Protein AF-A0A2N0SCJ0-F1 (afdb_monomer)

InterPro domains:
  IPR003131 Potassium channel tetramerisation-type BTB domain [PF02214] (17-70)
  IPR011333 SKP1/BTB/POZ domain superfamily [G3DSA:3.30.710.10] (1-92)
  IPR011333 SKP1/BTB/POZ domain superfamily [SSF54695] (3-78)

Structure (mmCIF, N/CA/C/O backbone):
data_AF-A0A2N0SCJ0-F1
#
_entry.id   AF-A0A2N0SCJ0-F1
#
loop_
_atom_site.group_PDB
_atom_site.id
_atom_site.type_symbol
_atom_site.label_atom_id
_atom_site.label_alt_id
_atom_site.label_comp_id
_atom_site.label_asym_id
_atom_site.label_entity_id
_atom_site.label_seq_id
_atom_site.pdbx_PDB_ins_code
_atom_site.Cartn_x
_atom_site.Cartn_y
_atom_site.Cartn_z
_atom_site.occupancy
_atom_site.B_iso_or_equiv
_atom_site.auth_seq_id
_atom_site.auth_comp_id
_atom_site.auth_asym_id
_atom_site.auth_atom_id
_atom_site.pdbx_PDB_model_num
ATOM 1 N N . MET A 1 1 ? 14.084 -22.090 -32.785 1.00 79.25 1 MET A N 1
ATOM 2 C CA . MET A 1 1 ? 13.129 -22.772 -33.683 1.00 79.25 1 MET A CA 1
ATOM 3 C C . MET A 1 1 ? 12.982 -22.070 -35.029 1.00 79.25 1 MET A C 1
ATOM 5 O O . MET A 1 1 ? 13.139 -22.748 -36.031 1.00 79.25 1 MET A O 1
ATOM 9 N N . LEU A 1 2 ? 12.732 -20.749 -35.093 1.00 83.56 2 LEU A N 1
ATOM 10 C CA . LEU A 1 2 ? 12.530 -20.057 -36.382 1.00 83.56 2 LEU A CA 1
ATOM 11 C C . LEU A 1 2 ? 13.726 -20.220 -37.335 1.00 83.56 2 LEU A C 1
ATOM 13 O O . LEU A 1 2 ? 13.542 -20.591 -38.484 1.00 83.56 2 LEU A O 1
ATOM 17 N N . GLY A 1 3 ? 14.956 -20.046 -36.838 1.00 81.19 3 GLY A N 1
ATOM 18 C CA . GLY A 1 3 ? 16.164 -20.317 -37.631 1.00 81.19 3 GLY A CA 1
ATOM 19 C C . GLY A 1 3 ? 16.207 -21.747 -38.181 1.00 81.19 3 GLY A C 1
ATOM 20 O O . GLY A 1 3 ? 16.493 -21.941 -39.353 1.00 81.19 3 GLY A O 1
ATOM 21 N N . THR A 1 4 ? 15.812 -22.732 -37.370 1.00 83.38 4 THR A N 1
ATOM 22 C CA . THR A 1 4 ? 15.739 -24.146 -37.763 1.00 83.38 4 THR A CA 1
ATOM 23 C C . THR A 1 4 ? 14.686 -24.403 -38.838 1.00 83.38 4 THR A C 1
ATOM 25 O O . THR A 1 4 ? 14.930 -25.213 -39.724 1.00 83.38 4 THR A O 1
ATOM 28 N N . MET A 1 5 ? 13.544 -23.706 -38.820 1.00 84.62 5 MET A N 1
ATOM 2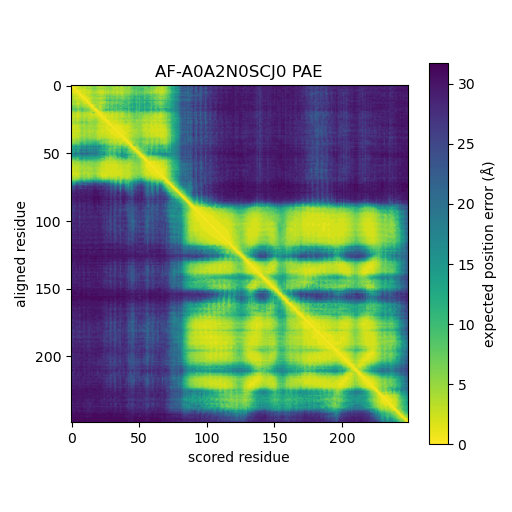9 C CA . MET A 1 5 ? 12.523 -23.824 -39.875 1.00 84.62 5 MET A CA 1
ATOM 30 C C . MET A 1 5 ? 13.076 -23.444 -41.257 1.00 84.62 5 MET A C 1
ATOM 32 O O . MET A 1 5 ? 12.690 -24.049 -42.249 1.00 84.62 5 MET A O 1
ATOM 36 N N . PHE A 1 6 ? 14.017 -22.497 -41.310 1.00 86.56 6 PHE A N 1
ATOM 37 C CA . PHE A 1 6 ? 14.652 -22.022 -42.544 1.00 86.56 6 PHE A CA 1
ATOM 38 C C . PHE A 1 6 ? 16.049 -22.621 -42.801 1.00 86.56 6 PHE A C 1
ATOM 40 O O . PHE A 1 6 ? 16.755 -22.175 -43.705 1.00 86.56 6 PHE A O 1
ATOM 47 N N . GLU A 1 7 ? 16.471 -23.634 -42.037 1.00 84.81 7 GLU A N 1
ATOM 48 C CA . GLU A 1 7 ? 17.724 -24.353 -42.300 1.00 84.81 7 GLU A CA 1
ATOM 49 C C . GLU A 1 7 ? 17.628 -25.204 -43.573 1.00 84.81 7 GLU A C 1
ATOM 51 O O . GLU A 1 7 ? 16.572 -25.736 -43.915 1.00 84.81 7 GLU A O 1
ATOM 56 N N . GLU A 1 8 ? 18.761 -25.410 -44.253 1.00 83.19 8 GLU A N 1
ATOM 57 C CA . GLU A 1 8 ? 18.793 -26.099 -45.551 1.00 83.19 8 GLU A CA 1
ATOM 58 C C . GLU A 1 8 ? 18.190 -27.504 -45.526 1.00 83.19 8 GLU A C 1
ATOM 60 O O . GLU A 1 8 ? 17.495 -27.894 -46.462 1.00 83.19 8 GLU A O 1
ATOM 65 N N . ARG A 1 9 ? 18.390 -28.231 -44.424 1.00 85.56 9 ARG A N 1
ATOM 66 C CA . ARG A 1 9 ? 17.830 -29.572 -44.210 1.00 85.56 9 ARG A CA 1
ATOM 67 C C . ARG A 1 9 ? 16.299 -29.612 -44.172 1.00 85.56 9 ARG A C 1
ATOM 69 O O . ARG A 1 9 ? 15.728 -30.664 -44.425 1.00 85.56 9 ARG A O 1
ATOM 76 N N . ASN A 1 10 ? 15.650 -28.485 -43.877 1.00 84.62 10 ASN A N 1
ATOM 77 C CA . ASN A 1 10 ? 14.197 -28.374 -43.750 1.00 84.62 10 ASN A CA 1
ATOM 78 C C . ASN A 1 10 ? 13.548 -27.682 -44.959 1.00 84.62 10 ASN A C 1
ATOM 80 O O . ASN A 1 10 ? 12.333 -27.498 -44.969 1.00 84.62 10 ASN A O 1
ATOM 84 N N . LYS A 1 11 ? 14.320 -27.346 -46.007 1.00 80.25 11 LYS A N 1
ATOM 85 C CA . LYS A 1 11 ? 13.810 -26.691 -47.227 1.00 80.25 11 LYS A CA 1
ATOM 86 C C . LYS A 1 11 ? 12.663 -27.457 -47.894 1.00 80.25 11 LYS A C 1
ATOM 88 O O . LYS A 1 11 ? 11.777 -26.829 -48.454 1.00 80.25 11 LYS A O 1
ATOM 93 N N . SER A 1 12 ? 12.654 -28.787 -47.814 1.00 80.69 12 SER A N 1
ATOM 94 C CA . SER A 1 12 ? 11.587 -29.632 -48.372 1.00 80.69 12 SER A CA 1
ATOM 95 C C . SER A 1 12 ? 10.237 -29.487 -47.659 1.00 80.69 12 SER A C 1
ATOM 97 O O . SER A 1 12 ? 9.213 -29.829 -48.241 1.00 80.69 12 SER A O 1
ATOM 99 N N . LEU A 1 13 ? 10.233 -28.988 -46.419 1.00 80.12 13 LEU A N 1
ATOM 100 C CA . LEU A 1 13 ? 9.033 -28.740 -45.614 1.00 80.12 13 LEU A CA 1
ATOM 101 C C . LEU A 1 13 ? 8.512 -27.305 -45.774 1.00 80.12 13 LEU A C 1
ATOM 103 O O . LEU A 1 13 ? 7.439 -26.972 -45.273 1.00 80.12 13 LEU A O 1
ATOM 107 N N . LEU A 1 14 ? 9.275 -26.440 -46.448 1.00 80.44 14 LEU A N 1
ATOM 108 C CA . LEU A 1 14 ? 8.851 -25.087 -46.766 1.00 80.44 14 LEU A CA 1
ATOM 109 C C . LEU A 1 14 ? 8.008 -25.122 -48.042 1.00 80.44 14 LEU A C 1
ATOM 111 O O . LEU A 1 14 ? 8.480 -25.519 -49.105 1.00 80.44 14 LEU A O 1
ATOM 115 N N . HIS A 1 15 ? 6.766 -24.661 -47.939 1.00 81.56 15 HIS A N 1
ATOM 116 C CA . HIS A 1 15 ? 5.854 -24.530 -49.073 1.00 81.56 15 HIS A CA 1
ATOM 117 C C . HIS A 1 15 ? 5.650 -23.046 -49.397 1.00 81.56 15 HIS A C 1
ATOM 119 O O . HIS A 1 15 ? 4.709 -22.436 -48.885 1.00 81.56 15 HIS A O 1
ATOM 125 N N . PRO A 1 16 ? 6.551 -22.426 -50.184 1.00 84.25 16 PRO A N 1
ATOM 126 C CA . PRO A 1 16 ? 6.415 -21.023 -50.534 1.00 84.25 16 PRO A CA 1
ATOM 127 C C . PRO A 1 16 ? 5.248 -20.824 -51.506 1.00 84.25 16 PRO A C 1
ATOM 129 O O . PRO A 1 16 ? 5.121 -21.556 -52.486 1.00 84.25 16 PRO A O 1
ATOM 132 N N . ILE A 1 17 ? 4.425 -19.805 -51.264 1.00 79.56 17 ILE A N 1
ATOM 133 C CA . ILE A 1 17 ? 3.242 -19.515 -52.095 1.00 79.56 17 ILE A CA 1
ATOM 134 C C . ILE A 1 17 ? 3.641 -18.751 -53.375 1.00 79.56 17 ILE A C 1
ATOM 136 O O . ILE A 1 17 ? 3.046 -18.975 -54.422 1.00 79.56 17 ILE A O 1
ATOM 140 N N . ASN A 1 18 ? 4.712 -17.941 -53.323 1.00 80.69 18 ASN A N 1
ATOM 141 C CA . ASN A 1 18 ? 5.246 -17.140 -54.443 1.00 80.69 18 ASN A CA 1
ATOM 142 C C . ASN A 1 18 ? 6.790 -17.166 -54.534 1.00 80.69 18 ASN A C 1
ATOM 144 O O . ASN A 1 18 ? 7.442 -16.185 -54.879 1.00 80.69 18 ASN A O 1
ATOM 148 N N . GLY A 1 19 ? 7.417 -18.283 -54.158 1.00 77.75 19 GLY A N 1
ATOM 149 C CA . GLY A 1 19 ? 8.882 -18.444 -54.165 1.00 77.75 19 GLY A CA 1
ATOM 150 C C . GLY A 1 19 ? 9.627 -17.773 -52.999 1.00 77.75 19 GLY A C 1
ATOM 151 O O . GLY A 1 19 ? 10.751 -18.168 -52.697 1.00 77.75 19 GLY A O 1
ATOM 152 N N . ASN A 1 20 ? 9.011 -16.819 -52.295 1.00 81.31 20 ASN A N 1
ATOM 153 C CA . ASN A 1 20 ? 9.589 -16.159 -51.114 1.00 81.31 20 ASN A CA 1
ATOM 154 C C . ASN A 1 20 ? 8.578 -15.838 -49.993 1.00 81.31 20 ASN A C 1
ATOM 156 O O . ASN A 1 20 ? 8.964 -15.278 -48.967 1.00 81.31 20 ASN A O 1
ATOM 160 N N . GLU A 1 21 ? 7.306 -16.190 -50.172 1.00 84.75 21 GLU A N 1
ATOM 161 C CA . GLU A 1 21 ? 6.248 -15.962 -49.188 1.00 84.75 21 GLU A CA 1
ATOM 162 C C . GLU A 1 21 ? 5.976 -17.231 -48.387 1.00 84.75 21 GLU A C 1
ATOM 164 O O . GLU A 1 21 ? 5.640 -18.271 -48.956 1.00 84.75 21 GLU A O 1
ATOM 169 N N . TYR A 1 22 ? 6.105 -17.124 -47.065 1.00 86.25 22 TYR A N 1
ATOM 170 C CA . TYR A 1 22 ? 5.926 -18.225 -46.125 1.00 86.25 22 TYR A CA 1
ATOM 171 C C . TYR A 1 22 ? 4.811 -17.888 -45.144 1.00 86.25 22 TYR A C 1
ATOM 173 O O . TYR A 1 22 ? 4.762 -16.781 -44.604 1.00 86.25 22 TYR A O 1
ATOM 181 N N . TYR A 1 23 ? 3.937 -18.857 -44.892 1.00 84.94 23 TYR A N 1
ATOM 182 C CA . TYR A 1 23 ? 2.857 -18.718 -43.928 1.00 84.94 23 TYR A CA 1
ATOM 183 C C . TYR A 1 23 ? 3.234 -19.373 -42.599 1.00 84.94 23 TYR A C 1
ATOM 185 O O . TYR A 1 23 ? 3.704 -20.509 -42.562 1.00 84.94 23 TYR A O 1
ATOM 193 N N . ILE A 1 24 ? 3.023 -18.643 -41.505 1.00 87.06 24 ILE A N 1
ATOM 194 C CA . ILE A 1 24 ? 3.234 -19.117 -40.140 1.00 87.06 24 ILE A CA 1
ATOM 195 C C . ILE A 1 24 ? 1.945 -18.832 -39.372 1.00 87.06 24 ILE A C 1
ATOM 197 O O . ILE A 1 24 ? 1.590 -17.671 -39.175 1.00 87.06 24 ILE A O 1
ATOM 201 N N . ASP A 1 25 ? 1.264 -19.886 -38.930 1.00 86.50 25 ASP A N 1
ATOM 202 C CA . ASP A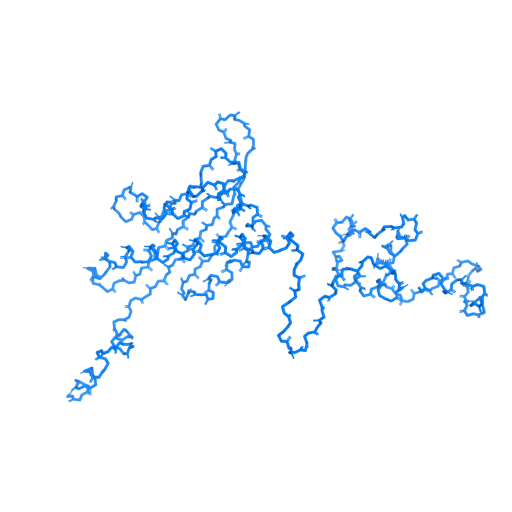 1 25 ? 0.004 -19.797 -38.183 1.00 86.50 25 ASP A CA 1
ATOM 203 C C . ASP A 1 25 ? 0.252 -19.431 -36.711 1.00 86.50 25 ASP A C 1
ATOM 205 O O . ASP A 1 25 ? 0.121 -20.254 -35.807 1.00 86.50 25 ASP A O 1
ATOM 209 N N . ARG A 1 26 ? 0.741 -18.208 -36.475 1.00 87.69 26 ARG A N 1
ATOM 210 C CA . ARG A 1 26 ? 1.036 -17.641 -35.148 1.00 87.69 26 ARG A CA 1
ATOM 211 C C . ARG A 1 26 ? 0.581 -16.189 -35.077 1.00 87.69 26 ARG A C 1
ATOM 213 O O . ARG A 1 26 ? 0.254 -15.562 -36.085 1.00 87.69 26 ARG A O 1
ATOM 220 N N . ASN A 1 27 ? 0.596 -15.615 -33.875 1.00 84.81 27 ASN A N 1
ATOM 221 C CA . ASN A 1 27 ? 0.203 -14.225 -33.681 1.00 84.81 27 ASN A CA 1
ATOM 222 C C . ASN A 1 27 ? 1.197 -13.265 -34.366 1.00 84.81 27 ASN A C 1
ATOM 224 O O . ASN A 1 27 ? 2.278 -12.978 -33.846 1.00 84.81 27 ASN A O 1
ATOM 228 N N . GLY A 1 28 ? 0.805 -12.720 -35.521 1.00 81.88 28 GLY A N 1
ATOM 229 C CA . GLY A 1 28 ? 1.643 -11.824 -36.324 1.00 81.88 28 GLY A CA 1
ATOM 230 C C . GLY A 1 28 ? 2.095 -10.548 -35.601 1.00 81.88 28 GLY A C 1
ATOM 231 O O . GLY A 1 28 ? 3.130 -9.983 -35.950 1.00 81.88 28 GLY A O 1
ATOM 232 N N . ARG A 1 29 ? 1.376 -10.105 -34.558 1.00 81.94 29 ARG A N 1
ATOM 233 C CA . ARG A 1 29 ? 1.771 -8.932 -33.757 1.00 81.94 29 ARG A CA 1
ATOM 234 C C . ARG A 1 29 ? 2.947 -9.252 -32.852 1.00 81.94 29 ARG A C 1
ATOM 236 O O . ARG A 1 29 ? 3.913 -8.503 -32.806 1.00 81.94 29 ARG A O 1
ATOM 243 N N . LEU A 1 30 ? 2.889 -10.391 -32.172 1.00 84.31 30 LEU A N 1
ATOM 244 C CA . LEU A 1 30 ? 3.984 -10.881 -31.336 1.00 84.31 30 LEU A CA 1
ATOM 245 C C . LEU A 1 30 ? 5.187 -11.305 -32.171 1.00 84.31 30 LEU A C 1
ATOM 247 O O . LEU A 1 30 ? 6.332 -11.143 -31.749 1.00 84.31 30 LEU A O 1
ATOM 251 N N . PHE A 1 31 ? 4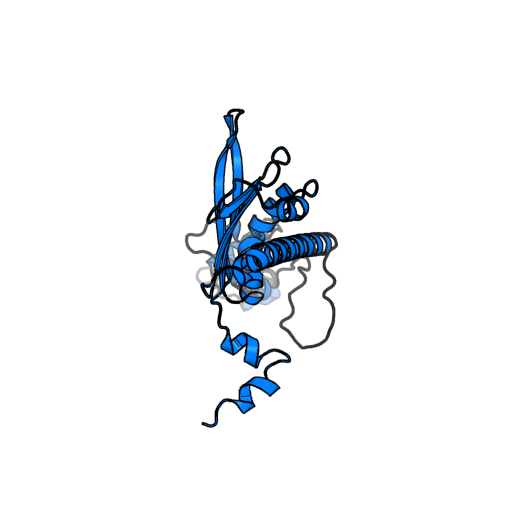.933 -11.761 -33.397 1.00 87.38 31 PHE A N 1
ATOM 252 C CA . PHE A 1 31 ? 5.978 -12.084 -34.354 1.00 87.38 31 PHE A CA 1
ATOM 253 C C . PHE A 1 31 ? 6.880 -10.882 -34.687 1.00 87.38 31 PHE A C 1
ATOM 255 O O . PHE A 1 31 ? 8.062 -11.066 -34.972 1.00 87.38 31 PHE A O 1
ATOM 262 N N . TYR A 1 32 ? 6.393 -9.641 -34.553 1.00 85.12 32 TYR A N 1
ATOM 263 C CA . TYR A 1 32 ? 7.252 -8.454 -34.623 1.00 85.12 32 TYR A CA 1
ATOM 264 C C . TYR A 1 32 ? 8.379 -8.501 -33.577 1.00 85.12 32 TYR A C 1
ATOM 266 O O . TYR A 1 32 ? 9.543 -8.302 -33.922 1.00 85.12 32 TYR A O 1
ATOM 274 N N . CYS A 1 33 ? 8.068 -8.828 -32.319 1.00 82.88 33 CYS A N 1
ATOM 275 C CA . CYS A 1 33 ? 9.061 -8.936 -31.245 1.00 82.88 33 CYS A CA 1
ATOM 276 C C . CYS A 1 33 ? 10.076 -10.055 -31.519 1.00 82.88 33 CYS A C 1
ATOM 278 O O . CYS A 1 33 ? 11.273 -9.878 -31.285 1.00 82.88 33 CYS A O 1
ATOM 280 N N . ILE A 1 34 ? 9.603 -11.174 -32.077 1.00 86.88 34 ILE A N 1
ATOM 281 C CA . ILE A 1 34 ? 10.434 -12.301 -32.524 1.00 86.88 34 ILE A CA 1
ATOM 282 C C . ILE A 1 34 ? 11.431 -11.840 -33.595 1.00 86.88 34 ILE A C 1
ATOM 284 O O . ILE A 1 34 ? 12.633 -12.073 -33.466 1.00 86.88 34 ILE A O 1
ATOM 288 N N . LEU A 1 35 ? 10.969 -11.120 -34.621 1.00 87.06 35 LEU A N 1
ATOM 289 C CA . LEU A 1 35 ? 11.836 -10.591 -35.678 1.00 87.06 35 LEU A CA 1
ATOM 290 C C . LEU A 1 35 ? 12.843 -9.562 -35.151 1.00 87.06 35 LEU A C 1
ATOM 292 O O . LEU A 1 35 ? 14.002 -9.569 -35.570 1.00 87.06 35 LEU A O 1
ATOM 296 N N . GLN A 1 36 ? 12.436 -8.698 -34.218 1.00 83.81 36 GLN A N 1
ATOM 297 C CA . GLN A 1 36 ? 13.341 -7.713 -33.623 1.00 83.81 36 GLN A CA 1
ATOM 298 C C . GLN A 1 36 ? 14.464 -8.369 -32.820 1.00 83.81 36 GLN A C 1
ATOM 300 O O . GLN A 1 36 ? 15.600 -7.892 -32.886 1.00 83.81 36 GLN A O 1
ATOM 305 N N . PHE A 1 37 ? 14.199 -9.497 -32.155 1.00 85.00 37 PHE A N 1
ATOM 306 C CA . PHE A 1 37 ? 15.251 -10.293 -31.528 1.00 85.00 37 PHE A CA 1
ATOM 307 C C . PHE A 1 37 ? 16.263 -10.808 -32.559 1.00 85.00 37 PHE A C 1
ATOM 309 O O . PHE A 1 37 ? 17.462 -10.618 -32.373 1.00 85.00 37 PHE A O 1
ATOM 316 N N . TYR A 1 38 ? 15.809 -11.385 -33.674 1.00 83.62 38 TYR A N 1
ATOM 317 C CA . TYR A 1 38 ? 16.718 -11.878 -34.717 1.00 83.62 38 TYR A CA 1
ATOM 318 C C . TYR A 1 38 ? 17.519 -10.762 -35.410 1.00 83.62 38 TYR A C 1
ATOM 320 O O . TYR A 1 38 ? 18.628 -11.013 -35.873 1.00 83.62 38 TYR A O 1
ATOM 328 N N . ARG A 1 39 ? 16.997 -9.529 -35.458 1.00 82.50 39 ARG A N 1
ATOM 329 C CA . ARG A 1 39 ? 17.698 -8.366 -36.034 1.00 82.50 39 ARG A CA 1
ATOM 330 C C . ARG A 1 39 ? 18.688 -7.701 -35.080 1.00 82.50 39 ARG A C 1
ATOM 332 O O . ARG A 1 39 ? 19.751 -7.273 -35.510 1.00 82.50 39 ARG A O 1
ATOM 339 N N . THR A 1 40 ? 18.317 -7.549 -33.810 1.00 82.00 40 THR A N 1
ATOM 340 C CA . THR A 1 40 ? 19.039 -6.688 -32.848 1.00 82.00 40 THR A CA 1
ATOM 341 C C . THR A 1 40 ? 19.690 -7.460 -31.701 1.00 82.00 40 THR A C 1
ATOM 343 O O . THR A 1 40 ? 20.439 -6.884 -30.914 1.00 82.00 40 THR A O 1
ATOM 346 N N . GLY A 1 41 ? 19.382 -8.751 -31.561 1.00 77.12 41 GLY A N 1
ATOM 347 C CA . GLY A 1 41 ? 19.794 -9.586 -30.433 1.00 77.12 41 GLY A CA 1
ATOM 348 C C . GLY A 1 41 ? 19.098 -9.243 -29.110 1.00 77.12 41 GLY A C 1
ATOM 349 O O . GLY A 1 41 ? 19.480 -9.777 -28.069 1.00 77.12 41 GLY A O 1
ATOM 350 N N . ARG A 1 42 ? 18.101 -8.343 -29.108 1.00 76.81 42 ARG A N 1
ATOM 351 C CA . ARG A 1 42 ? 17.382 -7.896 -27.904 1.00 76.81 42 ARG A CA 1
ATOM 352 C C . ARG A 1 42 ? 15.876 -8.067 -28.073 1.00 76.81 42 ARG A C 1
ATOM 354 O O . ARG A 1 42 ? 15.334 -7.817 -29.144 1.00 76.81 42 ARG A O 1
ATOM 361 N N . ILE A 1 43 ? 15.204 -8.475 -26.998 1.00 75.94 43 ILE A N 1
ATOM 362 C CA . ILE A 1 43 ? 13.740 -8.558 -26.948 1.00 75.94 43 ILE A CA 1
ATOM 363 C C . ILE A 1 43 ? 13.221 -7.190 -26.479 1.00 75.94 43 ILE A C 1
ATOM 365 O O . ILE A 1 43 ? 13.585 -6.778 -25.373 1.00 75.94 43 ILE A O 1
ATOM 369 N N . PRO A 1 44 ? 12.423 -6.466 -27.283 1.00 68.81 44 PRO A N 1
ATOM 370 C CA . PRO A 1 44 ? 11.792 -5.230 -26.832 1.00 68.81 44 PRO A CA 1
ATOM 371 C C . PRO A 1 44 ? 10.811 -5.530 -25.692 1.00 68.81 44 PRO A C 1
ATOM 373 O O . PRO A 1 44 ? 10.071 -6.513 -25.749 1.00 68.81 44 PRO A O 1
ATOM 376 N N . SER A 1 45 ? 10.812 -4.703 -24.645 1.00 62.84 45 SER A N 1
ATOM 377 C CA . SER A 1 45 ? 9.828 -4.826 -23.560 1.00 62.84 45 SER A CA 1
ATOM 378 C C . SER A 1 45 ? 8.419 -4.569 -24.098 1.00 62.84 45 SER A C 1
ATOM 380 O O . SER A 1 45 ? 8.259 -3.707 -24.963 1.00 62.84 45 SER A O 1
ATOM 382 N N . ALA A 1 46 ? 7.405 -5.262 -23.565 1.00 60.72 46 ALA A N 1
ATOM 383 C CA . ALA A 1 46 ? 6.002 -5.067 -23.951 1.00 60.72 46 ALA A CA 1
ATOM 384 C C . ALA A 1 46 ? 5.585 -3.581 -23.893 1.00 60.72 46 ALA A C 1
ATOM 386 O O . ALA A 1 46 ? 4.946 -3.086 -24.817 1.00 60.72 46 ALA A O 1
ATOM 387 N N . ASP A 1 47 ? 6.088 -2.838 -22.901 1.00 58.59 47 ASP A N 1
ATOM 388 C CA . ASP A 1 47 ? 5.835 -1.400 -22.709 1.00 58.59 47 ASP A CA 1
ATOM 389 C C . ASP A 1 47 ? 6.408 -0.496 -23.820 1.00 58.59 47 ASP A C 1
ATOM 391 O O . ASP A 1 47 ? 5.990 0.648 -23.987 1.00 58.59 47 ASP A O 1
ATOM 395 N N . GLN A 1 48 ? 7.394 -0.980 -24.582 1.00 57.12 48 GLN A N 1
ATOM 396 C CA . GLN A 1 48 ? 8.046 -0.220 -25.658 1.00 57.12 48 GLN A CA 1
ATOM 397 C C . GLN A 1 48 ? 7.359 -0.419 -27.011 1.00 57.12 48 GLN A C 1
ATOM 399 O O . GLN A 1 48 ? 7.604 0.341 -27.953 1.00 57.12 48 GLN A O 1
ATOM 404 N N . VAL A 1 49 ? 6.501 -1.433 -27.130 1.00 59.72 49 VAL A N 1
ATOM 405 C CA . VAL A 1 49 ? 5.793 -1.743 -28.366 1.00 59.72 49 VAL A CA 1
ATOM 406 C C . VAL A 1 49 ? 4.489 -0.948 -28.381 1.00 59.72 49 VAL A C 1
ATOM 408 O O . VAL A 1 49 ? 3.466 -1.382 -27.862 1.00 59.72 49 VAL A O 1
ATOM 411 N N . LYS A 1 50 ? 4.518 0.247 -28.988 1.00 54.09 50 LYS A N 1
ATOM 412 C CA . LYS A 1 50 ? 3.309 1.044 -29.257 1.00 54.09 50 LYS A CA 1
ATOM 413 C C . LYS A 1 50 ? 2.445 0.344 -30.313 1.00 54.09 50 LYS A C 1
ATOM 415 O O . LYS A 1 50 ? 2.504 0.680 -31.493 1.00 54.09 50 LYS A O 1
ATOM 420 N N . CYS A 1 51 ? 1.657 -0.639 -29.896 1.00 55.03 51 CYS A N 1
ATOM 421 C CA . CYS A 1 51 ? 0.611 -1.250 -30.711 1.00 55.03 51 CYS A CA 1
ATOM 422 C C . CYS A 1 51 ? -0.766 -0.739 -30.279 1.00 55.03 51 CYS A C 1
ATOM 424 O O . CYS A 1 51 ? -1.001 -0.464 -29.108 1.00 55.03 51 CYS A O 1
ATOM 426 N N . SER A 1 52 ? -1.698 -0.648 -31.231 1.00 51.91 52 SER A N 1
ATOM 427 C CA . SER A 1 52 ? -3.076 -0.186 -31.001 1.00 51.91 52 SER A CA 1
ATOM 428 C C . SER A 1 52 ? -3.889 -1.070 -30.044 1.00 51.91 52 SER A C 1
ATOM 430 O O . SER A 1 52 ? -4.976 -0.677 -29.641 1.00 51.91 52 SER A O 1
ATOM 432 N N . ILE A 1 53 ? -3.390 -2.264 -29.707 1.00 61.16 53 ILE A N 1
ATOM 433 C CA . ILE A 1 53 ? -3.996 -3.206 -28.763 1.00 61.16 53 ILE A CA 1
ATOM 434 C C . ILE A 1 53 ? -2.890 -3.650 -27.796 1.00 61.16 53 ILE A C 1
ATOM 436 O O . ILE A 1 53 ? -1.832 -4.074 -28.277 1.00 61.16 53 ILE A O 1
ATOM 440 N N . PRO A 1 54 ? -3.103 -3.539 -26.472 1.00 62.81 54 PRO A N 1
ATOM 441 C CA . PRO A 1 54 ? -2.109 -3.922 -25.480 1.00 62.81 54 PRO A CA 1
ATOM 442 C C . PRO A 1 54 ? -1.826 -5.422 -25.572 1.00 62.81 54 PRO A C 1
ATOM 444 O O . PRO A 1 54 ? -2.742 -6.238 -25.645 1.00 62.81 54 PRO A O 1
ATOM 447 N N . ILE A 1 55 ? -0.543 -5.764 -25.604 1.00 70.12 55 ILE A N 1
ATOM 448 C CA . ILE A 1 55 ? -0.045 -7.137 -25.612 1.00 70.12 55 ILE A CA 1
ATOM 449 C C . ILE A 1 55 ? 0.342 -7.483 -24.179 1.00 70.12 55 ILE A C 1
ATOM 451 O O . ILE A 1 55 ? 1.090 -6.733 -23.549 1.00 70.12 55 ILE A O 1
ATOM 455 N N . THR A 1 56 ? -0.133 -8.614 -23.665 1.00 76.69 56 THR A N 1
ATOM 456 C CA . THR A 1 56 ? 0.254 -9.057 -22.322 1.00 76.69 56 THR A CA 1
ATOM 457 C C . THR A 1 56 ? 1.637 -9.714 -22.333 1.00 76.69 56 THR A C 1
ATOM 459 O O . THR A 1 56 ? 2.070 -10.311 -23.322 1.00 76.69 56 THR A O 1
ATOM 462 N N . GLN A 1 57 ? 2.351 -9.631 -21.208 1.00 76.31 57 GLN A N 1
ATOM 463 C CA . GLN A 1 57 ? 3.662 -10.274 -21.066 1.00 76.31 57 GLN A CA 1
ATOM 464 C C . GLN A 1 57 ? 3.566 -11.807 -21.194 1.00 76.31 57 GLN A C 1
ATOM 466 O O . GLN A 1 57 ? 4.479 -12.430 -21.730 1.00 76.31 57 GLN A O 1
ATOM 471 N N . GLU A 1 58 ? 2.451 -12.403 -20.764 1.00 80.19 58 GLU A N 1
ATOM 472 C CA . GLU A 1 58 ? 2.203 -13.847 -20.851 1.00 80.19 58 GLU A CA 1
ATOM 473 C C . GLU A 1 58 ? 2.095 -14.335 -22.300 1.00 80.19 58 GLU A C 1
ATOM 475 O O . GLU A 1 58 ? 2.708 -15.341 -22.661 1.00 80.19 58 GLU A O 1
ATOM 480 N N . GLU A 1 59 ? 1.368 -13.605 -23.150 1.00 81.38 59 GLU A N 1
ATOM 481 C CA . GLU A 1 59 ? 1.251 -13.931 -24.574 1.00 81.38 59 GLU A CA 1
ATOM 482 C C . GLU A 1 59 ? 2.609 -13.831 -25.281 1.00 81.38 59 GLU A C 1
ATOM 484 O O . GLU A 1 59 ? 2.964 -14.694 -26.087 1.00 81.38 59 GLU A O 1
ATOM 489 N N . LEU A 1 60 ? 3.405 -12.809 -24.944 1.00 83.62 60 LEU A N 1
ATOM 490 C CA . LEU A 1 60 ? 4.760 -12.662 -25.470 1.00 83.62 60 LEU A CA 1
ATOM 491 C C . LEU A 1 60 ? 5.668 -13.813 -25.028 1.00 83.62 60 LEU A C 1
ATOM 493 O O . LEU A 1 60 ? 6.409 -14.353 -25.848 1.00 83.62 60 LEU A O 1
ATOM 497 N N . ASP A 1 61 ? 5.602 -14.211 -23.759 1.00 82.62 61 ASP A N 1
ATOM 498 C CA . ASP A 1 61 ? 6.394 -15.325 -23.244 1.00 82.62 61 ASP A CA 1
ATOM 499 C C . ASP A 1 61 ? 6.020 -16.658 -23.911 1.00 82.62 61 ASP A C 1
ATOM 501 O O . ASP A 1 61 ? 6.920 -17.431 -24.248 1.00 82.62 61 ASP A O 1
ATOM 505 N N . ALA A 1 62 ? 4.736 -16.894 -24.196 1.00 84.25 62 ALA A N 1
ATOM 506 C CA . ALA A 1 62 ? 4.283 -18.079 -24.924 1.00 84.25 62 ALA A CA 1
ATOM 507 C C . ALA A 1 62 ? 4.845 -18.150 -26.358 1.00 84.25 62 ALA A C 1
ATOM 509 O O . ALA A 1 62 ? 5.267 -19.218 -26.807 1.00 84.25 62 ALA A O 1
ATOM 510 N N . GLU A 1 63 ? 4.901 -17.024 -27.077 1.00 86.75 63 GLU A N 1
ATOM 511 C CA . GLU A 1 63 ? 5.506 -16.978 -28.417 1.00 86.75 63 GLU A CA 1
ATOM 512 C C . GLU A 1 63 ? 7.034 -17.126 -28.370 1.00 86.75 63 GLU A C 1
ATOM 514 O O . GLU A 1 63 ? 7.615 -17.828 -29.199 1.00 86.75 63 GLU A O 1
ATOM 519 N N . LEU A 1 64 ? 7.706 -16.520 -27.385 1.00 85.50 64 LEU A N 1
ATOM 520 C CA . LEU A 1 64 ? 9.152 -16.690 -27.195 1.00 85.50 64 LEU A CA 1
ATOM 521 C C . LEU A 1 64 ? 9.521 -18.156 -26.934 1.00 85.50 64 LEU A C 1
ATOM 523 O O . LEU A 1 64 ? 10.532 -18.633 -27.462 1.00 85.50 64 LEU A O 1
ATOM 527 N N . ASP A 1 65 ? 8.696 -18.863 -26.158 1.00 86.62 65 ASP A N 1
ATOM 528 C CA . ASP A 1 65 ? 8.856 -20.292 -25.896 1.00 86.62 65 ASP A CA 1
ATOM 529 C C . ASP A 1 65 ? 8.603 -21.138 -27.142 1.00 86.62 65 ASP A C 1
ATOM 531 O O . ASP A 1 65 ? 9.422 -22.007 -27.451 1.00 86.62 65 ASP A O 1
ATOM 535 N N . TYR A 1 66 ? 7.553 -20.835 -27.915 1.00 87.88 66 TYR A N 1
ATOM 536 C CA . TYR A 1 66 ? 7.306 -21.493 -29.199 1.00 87.88 66 TYR A CA 1
ATOM 537 C C . TYR A 1 66 ? 8.515 -21.361 -30.131 1.00 87.88 66 TYR A C 1
ATOM 539 O O . TYR A 1 66 ? 9.046 -22.356 -30.617 1.00 87.88 66 TYR A O 1
ATOM 547 N N . PHE A 1 67 ? 9.040 -20.148 -30.326 1.00 86.88 67 PHE A N 1
ATOM 548 C CA . PHE A 1 67 ? 10.194 -19.941 -31.205 1.00 86.88 67 PHE A CA 1
ATOM 549 C C . PHE A 1 67 ? 11.537 -20.375 -30.598 1.00 86.88 67 PHE A C 1
ATOM 551 O O . PHE A 1 67 ? 12.567 -20.312 -31.288 1.00 86.88 67 PHE A O 1
ATOM 558 N N . MET A 1 68 ? 11.533 -20.889 -29.364 1.00 85.38 68 MET A N 1
ATOM 559 C CA . MET A 1 68 ? 12.702 -21.309 -28.590 1.00 85.38 68 MET A CA 1
ATOM 560 C C . MET A 1 68 ? 13.784 -20.224 -28.539 1.00 85.38 68 MET A C 1
ATOM 562 O O . MET A 1 68 ? 14.965 -20.501 -28.765 1.00 85.38 68 MET A O 1
ATOM 566 N N . ILE A 1 69 ? 13.384 -18.971 -28.318 1.00 82.75 69 ILE A N 1
ATOM 567 C CA . ILE A 1 69 ? 14.333 -17.864 -28.213 1.00 82.75 69 ILE A CA 1
ATOM 568 C C . ILE A 1 69 ? 15.077 -17.972 -26.873 1.00 82.75 69 ILE A C 1
ATOM 570 O O . ILE A 1 69 ? 14.430 -17.973 -25.822 1.00 82.75 69 ILE A O 1
ATOM 574 N N . PRO A 1 70 ? 16.426 -18.043 -26.868 1.00 70.06 70 PRO A N 1
ATOM 575 C CA . PRO A 1 70 ? 17.197 -18.086 -25.634 1.00 70.06 70 PRO A CA 1
ATOM 576 C C . PRO A 1 70 ? 16.993 -16.792 -24.847 1.00 70.06 70 PRO A C 1
ATOM 578 O O . PRO A 1 70 ? 17.496 -15.728 -25.206 1.00 70.06 70 PRO A O 1
ATOM 581 N N . ARG A 1 71 ? 16.249 -16.883 -23.749 1.00 65.56 71 ARG A N 1
ATOM 582 C CA . ARG A 1 71 ? 16.130 -15.795 -22.782 1.00 65.56 71 ARG A CA 1
ATOM 583 C C . ARG A 1 71 ? 17.332 -15.880 -21.833 1.00 65.56 71 ARG A C 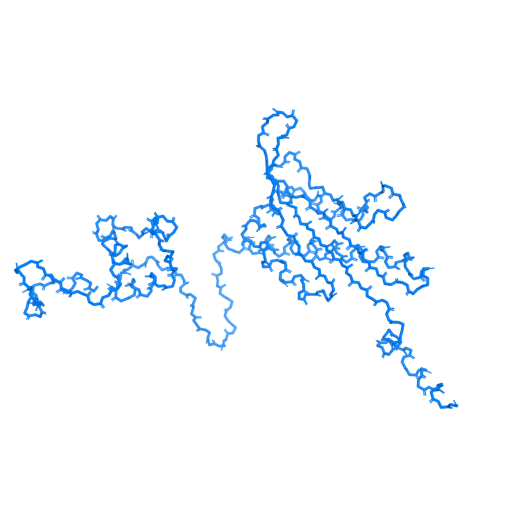1
ATOM 585 O O . ARG A 1 71 ? 17.662 -16.983 -21.385 1.00 65.56 71 ARG A O 1
ATOM 592 N N . PRO A 1 72 ? 17.970 -14.756 -21.449 1.00 54.28 72 PRO A N 1
ATOM 593 C CA . PRO A 1 72 ? 18.712 -14.731 -20.192 1.00 54.28 72 PRO A CA 1
ATOM 594 C C . PRO A 1 72 ? 17.752 -15.270 -19.137 1.00 54.28 72 PRO A C 1
ATOM 596 O O . PRO A 1 72 ? 16.621 -14.789 -19.101 1.00 54.28 72 PRO A O 1
ATOM 599 N N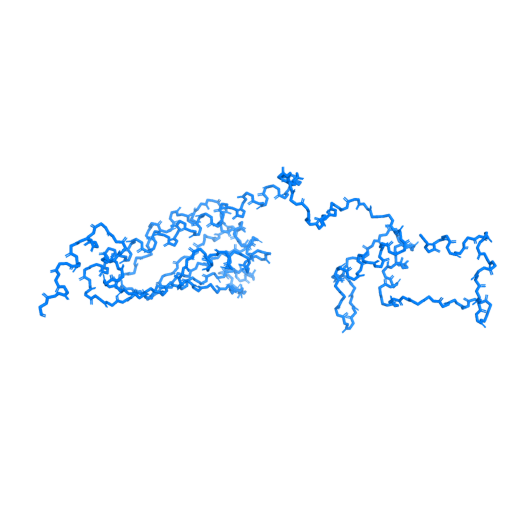 . LYS A 1 73 ? 18.147 -16.298 -18.373 1.00 45.91 73 LYS A N 1
ATOM 600 C CA . LYS A 1 73 ? 17.288 -16.989 -17.398 1.00 45.91 73 LYS A CA 1
ATOM 601 C C . LYS A 1 73 ? 16.620 -15.972 -16.462 1.00 45.91 73 LYS A C 1
ATOM 603 O O . LYS A 1 73 ? 17.124 -15.686 -15.381 1.00 45.91 73 LYS A O 1
ATOM 608 N N . ARG A 1 74 ? 15.468 -15.434 -16.859 1.00 46.59 74 ARG A N 1
ATOM 609 C CA . ARG A 1 74 ? 14.482 -14.913 -15.929 1.00 46.59 74 ARG A CA 1
ATOM 610 C C . ARG A 1 74 ? 14.031 -16.153 -15.185 1.00 46.59 74 ARG A C 1
ATOM 612 O O . ARG A 1 74 ? 13.678 -17.148 -15.814 1.00 46.59 74 ARG A O 1
ATOM 619 N N . LEU A 1 75 ? 14.182 -16.126 -13.867 1.00 42.75 75 LEU A N 1
ATOM 620 C CA . LEU A 1 75 ? 13.689 -17.163 -12.976 1.00 42.75 75 LEU A CA 1
ATOM 621 C C . LEU A 1 75 ? 12.204 -17.331 -13.289 1.00 42.75 75 LEU A C 1
ATOM 623 O O . LEU A 1 75 ? 11.388 -16.509 -12.881 1.00 42.75 75 LEU A O 1
ATOM 627 N N . LEU A 1 76 ? 11.882 -18.331 -14.108 1.00 40.97 76 LEU A N 1
ATOM 628 C CA . LEU A 1 76 ? 10.511 -18.682 -14.419 1.00 40.97 76 LEU A CA 1
ATOM 629 C C . LEU A 1 76 ? 9.847 -18.987 -13.080 1.00 40.97 76 LEU A C 1
ATOM 631 O O . LEU A 1 76 ? 10.276 -19.899 -12.367 1.00 40.97 76 LEU A O 1
ATOM 635 N N . SER A 1 77 ? 8.837 -18.187 -12.740 1.00 44.22 77 SER A N 1
ATOM 636 C CA . SER A 1 77 ? 7.879 -18.509 -11.693 1.00 44.22 77 SER A CA 1
ATOM 637 C C . SER A 1 77 ? 7.250 -19.844 -12.076 1.00 44.22 77 SER A C 1
ATOM 639 O O . SER A 1 77 ? 6.433 -19.943 -12.992 1.00 44.22 77 SER A O 1
ATOM 641 N N . LYS A 1 78 ? 7.750 -20.911 -11.457 1.00 42.72 78 LYS A N 1
ATOM 642 C CA . LYS A 1 78 ? 7.259 -22.266 -11.653 1.00 42.72 78 LYS A CA 1
ATOM 643 C C . LYS A 1 78 ? 5.856 -22.301 -11.051 1.00 42.72 78 LYS A C 1
ATOM 645 O O . LYS A 1 78 ? 5.711 -22.068 -9.852 1.00 42.72 78 LYS A O 1
ATOM 650 N N . LYS A 1 79 ? 4.841 -22.596 -11.873 1.00 39.34 79 LYS A N 1
ATOM 651 C CA . LYS A 1 79 ? 3.505 -22.987 -11.397 1.00 39.34 79 LYS A CA 1
ATOM 652 C C . LYS A 1 79 ? 3.661 -23.990 -10.247 1.00 39.34 79 LYS A C 1
ATOM 654 O O . LYS A 1 79 ? 4.438 -24.940 -10.349 1.00 39.34 79 LYS A O 1
ATOM 659 N N . CYS A 1 80 ? 2.966 -23.704 -9.153 1.00 40.34 80 CYS A N 1
ATOM 660 C CA . CYS A 1 80 ? 3.126 -24.320 -7.847 1.00 40.34 80 CYS A CA 1
ATOM 661 C C . CYS A 1 80 ? 3.040 -25.852 -7.874 1.00 40.34 80 CYS A C 1
ATOM 663 O O . CYS A 1 80 ? 2.056 -26.421 -8.337 1.00 40.34 80 CYS A O 1
ATOM 665 N N . THR A 1 81 ? 4.002 -26.503 -7.225 1.00 31.20 81 THR A N 1
ATOM 666 C CA . THR A 1 81 ? 3.753 -27.740 -6.478 1.00 31.20 81 THR A CA 1
ATOM 667 C C . THR A 1 81 ? 4.381 -27.562 -5.110 1.00 31.20 81 THR A C 1
ATOM 669 O O . THR A 1 81 ? 5.585 -27.326 -5.008 1.00 31.20 81 THR A O 1
ATOM 672 N N . ASN A 1 82 ? 3.528 -27.617 -4.091 1.00 41.75 82 ASN A N 1
ATOM 673 C CA . ASN A 1 82 ? 3.834 -27.504 -2.672 1.00 41.75 82 ASN A CA 1
ATOM 674 C C . ASN A 1 82 ? 5.172 -28.154 -2.316 1.00 41.75 82 ASN A C 1
ATOM 676 O O .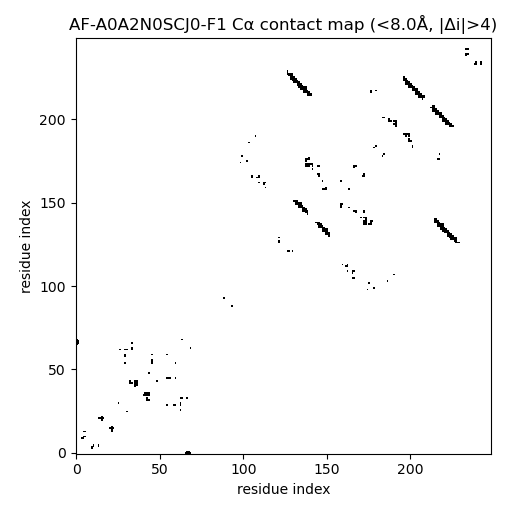 ASN A 1 82 ? 5.279 -29.374 -2.319 1.00 41.75 82 ASN A O 1
ATOM 680 N N . ASN A 1 83 ? 6.169 -27.333 -1.998 1.00 39.38 83 ASN A N 1
ATOM 681 C CA . ASN A 1 83 ? 7.203 -27.631 -1.018 1.00 39.38 83 ASN A CA 1
ATOM 682 C C . ASN A 1 83 ? 7.936 -26.333 -0.688 1.00 39.38 83 ASN A C 1
ATOM 684 O O . ASN A 1 83 ? 8.307 -25.573 -1.579 1.00 39.38 83 ASN A O 1
ATOM 688 N N . LYS A 1 84 ? 8.103 -26.081 0.613 1.00 50.62 84 LYS A N 1
ATOM 689 C CA . LYS A 1 84 ? 8.812 -24.941 1.204 1.00 50.62 84 LYS A CA 1
ATOM 690 C C . LYS A 1 84 ? 10.240 -24.854 0.654 1.00 50.62 84 LYS A C 1
ATOM 692 O O . LYS A 1 84 ? 11.175 -25.386 1.240 1.00 50.62 84 LYS A O 1
ATOM 697 N N . GLN A 1 85 ? 10.407 -24.177 -0.471 1.00 48.50 85 GLN A N 1
ATOM 698 C CA . GLN A 1 85 ? 11.685 -23.680 -0.947 1.00 48.50 85 GLN A CA 1
ATOM 699 C C . GLN A 1 85 ? 11.505 -22.181 -1.099 1.00 48.50 85 GLN A C 1
ATOM 701 O O . GLN A 1 85 ? 10.853 -21.704 -2.024 1.00 48.50 85 GLN A O 1
ATOM 706 N N . THR A 1 86 ? 12.017 -21.450 -0.115 1.00 52.56 86 THR A N 1
ATOM 707 C CA . THR A 1 86 ? 12.157 -19.999 -0.150 1.00 52.56 86 THR A CA 1
ATOM 708 C C . THR A 1 86 ? 12.875 -19.633 -1.440 1.00 52.56 86 THR A C 1
ATOM 710 O O . THR A 1 86 ? 14.075 -19.868 -1.584 1.00 52.56 86 THR A O 1
ATOM 713 N N . ALA A 1 87 ? 12.122 -19.115 -2.413 1.00 60.25 87 ALA A N 1
ATOM 714 C CA . ALA A 1 87 ? 12.680 -18.609 -3.654 1.00 60.25 87 ALA A CA 1
ATOM 715 C C . ALA A 1 87 ? 13.805 -17.632 -3.293 1.00 60.25 87 ALA A C 1
ATOM 717 O O . ALA A 1 87 ? 13.585 -16.664 -2.561 1.00 60.25 87 ALA A O 1
ATOM 718 N N . GLN A 1 88 ? 15.030 -17.929 -3.732 1.00 68.25 88 GLN A N 1
ATOM 719 C CA . GLN A 1 88 ? 16.194 -17.128 -3.380 1.00 68.25 88 GLN A CA 1
ATOM 720 C C . GLN A 1 88 ? 16.108 -15.808 -4.154 1.00 68.25 88 GLN A C 1
ATOM 722 O O . GLN A 1 88 ? 16.537 -15.695 -5.300 1.00 68.25 88 GLN A O 1
ATOM 727 N N . LEU A 1 89 ? 15.457 -14.823 -3.538 1.00 72.44 89 LEU A N 1
ATOM 728 C CA . LEU A 1 89 ? 15.295 -13.480 -4.075 1.00 72.44 89 LEU A CA 1
ATOM 729 C C . LEU A 1 89 ? 16.677 -12.878 -4.376 1.00 72.44 89 LEU A C 1
ATOM 731 O O . LEU A 1 89 ? 17.619 -13.027 -3.590 1.00 72.44 89 LEU A O 1
ATOM 735 N N . SER A 1 90 ? 16.792 -12.163 -5.500 1.00 84.62 90 SER A N 1
ATOM 736 C CA . SER A 1 90 ? 17.991 -11.372 -5.804 1.00 84.62 90 SER A CA 1
ATOM 737 C C . SER A 1 90 ? 18.277 -10.381 -4.669 1.00 84.62 90 SER A C 1
ATOM 739 O O . SER A 1 90 ? 17.348 -9.979 -3.970 1.00 84.62 90 SER A O 1
ATOM 741 N N . LEU A 1 91 ? 19.529 -9.940 -4.488 1.00 77.31 91 LEU A N 1
ATOM 742 C CA . LEU A 1 91 ? 19.870 -8.968 -3.434 1.00 77.31 91 LEU A CA 1
ATOM 743 C C . LEU A 1 91 ? 18.963 -7.730 -3.482 1.00 77.31 91 LEU A C 1
ATOM 745 O O . LEU A 1 91 ? 18.394 -7.352 -2.465 1.00 77.31 91 LEU A O 1
ATOM 749 N N . ARG A 1 92 ? 18.736 -7.177 -4.680 1.00 79.81 92 ARG A N 1
ATOM 750 C CA . ARG A 1 92 ? 17.823 -6.045 -4.883 1.00 79.81 92 ARG A CA 1
ATOM 751 C C . ARG A 1 92 ? 16.391 -6.385 -4.471 1.00 79.81 92 ARG A C 1
ATOM 753 O O . ARG A 1 92 ? 15.760 -5.604 -3.771 1.00 79.81 92 ARG A O 1
ATOM 760 N N . SER A 1 93 ? 15.883 -7.542 -4.892 1.00 84.94 93 SER A N 1
ATOM 761 C CA . SER A 1 93 ? 14.527 -7.985 -4.550 1.00 84.94 93 SER A CA 1
ATOM 762 C C . SER A 1 93 ? 14.362 -8.214 -3.048 1.00 84.94 93 SER A C 1
ATOM 764 O O . SER A 1 93 ? 13.319 -7.881 -2.504 1.00 84.94 93 SER A O 1
ATOM 766 N N . ARG A 1 94 ? 15.393 -8.731 -2.368 1.00 87.25 94 ARG A N 1
ATOM 767 C CA . ARG A 1 94 ? 15.405 -8.901 -0.908 1.00 87.25 94 ARG A CA 1
ATOM 768 C C . ARG A 1 94 ? 15.351 -7.565 -0.186 1.00 87.25 94 ARG A C 1
ATOM 770 O O . ARG A 1 94 ? 14.586 -7.434 0.757 1.00 87.25 94 ARG A O 1
ATOM 777 N N . THR A 1 95 ? 16.146 -6.592 -0.627 1.00 87.06 95 THR A N 1
ATOM 778 C CA . THR A 1 95 ? 16.142 -5.253 -0.031 1.00 87.06 95 THR A CA 1
ATOM 779 C C . THR A 1 95 ? 14.795 -4.569 -0.234 1.00 87.06 95 THR A C 1
ATOM 781 O O . THR A 1 95 ? 14.232 -4.072 0.728 1.00 87.06 95 THR A O 1
ATOM 784 N N . ILE A 1 96 ? 14.234 -4.605 -1.449 1.00 88.38 96 ILE A N 1
ATOM 785 C CA . ILE A 1 96 ? 12.913 -4.015 -1.721 1.00 88.38 96 ILE A CA 1
ATOM 786 C C . ILE A 1 96 ? 11.821 -4.702 -0.894 1.00 88.38 96 ILE A C 1
ATOM 788 O O . ILE A 1 96 ? 10.977 -4.012 -0.338 1.00 88.38 96 ILE A O 1
ATOM 792 N N . ALA A 1 97 ? 11.849 -6.034 -0.780 1.00 89.75 97 ALA A N 1
ATOM 793 C CA . ALA A 1 97 ? 10.893 -6.767 0.047 1.00 89.75 97 ALA A CA 1
ATOM 794 C C . ALA A 1 97 ? 10.986 -6.356 1.525 1.00 89.75 97 ALA A C 1
ATOM 796 O O . ALA A 1 97 ? 9.967 -6.069 2.133 1.00 89.75 97 ALA A O 1
ATOM 797 N N . ALA A 1 98 ? 12.198 -6.236 2.075 1.00 90.06 98 ALA A N 1
ATOM 798 C CA . ALA A 1 98 ? 12.386 -5.792 3.455 1.00 90.06 98 ALA A CA 1
ATOM 799 C C . ALA A 1 98 ? 11.912 -4.343 3.688 1.00 90.06 98 ALA A C 1
ATOM 801 O O . ALA A 1 98 ? 11.313 -4.053 4.718 1.00 90.06 98 ALA A O 1
ATOM 802 N N . GLU A 1 99 ? 12.152 -3.438 2.734 1.00 90.75 99 GLU A N 1
ATOM 803 C CA . GLU A 1 99 ? 11.648 -2.056 2.799 1.00 90.75 99 GLU A CA 1
ATOM 804 C C . GLU A 1 99 ? 10.116 -2.003 2.690 1.00 90.75 99 GLU A C 1
ATOM 806 O O . GLU A 1 99 ? 9.469 -1.208 3.370 1.00 90.75 99 GLU A O 1
ATOM 811 N N . LEU A 1 100 ? 9.521 -2.873 1.868 1.00 93.12 100 LEU A N 1
ATOM 812 C CA . LEU A 1 100 ? 8.071 -3.018 1.765 1.00 93.12 100 LEU A CA 1
ATOM 813 C C . LEU A 1 100 ? 7.474 -3.545 3.077 1.00 93.12 100 LEU A C 1
ATOM 815 O O . LEU A 1 100 ? 6.489 -2.990 3.563 1.00 93.12 100 LEU A O 1
ATOM 819 N N . ASP A 1 101 ? 8.098 -4.557 3.681 1.00 93.06 101 ASP A N 1
ATOM 820 C CA . ASP A 1 101 ? 7.698 -5.098 4.981 1.00 93.06 101 ASP A CA 1
ATOM 821 C C . ASP A 1 101 ? 7.796 -4.034 6.089 1.00 93.06 101 ASP A C 1
ATOM 823 O O . ASP A 1 101 ? 6.883 -3.921 6.912 1.00 93.06 101 ASP A O 1
ATOM 827 N N . ASP A 1 102 ? 8.856 -3.212 6.106 1.00 91.38 102 ASP A N 1
ATOM 828 C CA . ASP A 1 102 ? 8.999 -2.102 7.065 1.00 91.38 102 ASP A CA 1
ATOM 829 C C . ASP A 1 102 ? 7.931 -1.020 6.849 1.00 91.38 102 ASP A C 1
ATOM 831 O O . ASP A 1 102 ? 7.351 -0.529 7.824 1.00 91.38 102 ASP A O 1
ATOM 835 N N . LEU A 1 103 ? 7.607 -0.682 5.594 1.00 91.50 103 LEU A N 1
ATOM 836 C CA . LEU A 1 103 ? 6.532 0.259 5.269 1.00 91.50 103 LEU A CA 1
ATOM 837 C C . LEU A 1 103 ? 5.180 -0.257 5.771 1.00 91.50 103 LEU A C 1
ATOM 839 O O . LEU A 1 103 ? 4.495 0.448 6.513 1.00 91.50 103 LEU A O 1
ATOM 843 N N . VAL A 1 104 ? 4.815 -1.492 5.420 1.00 93.06 104 VAL A N 1
ATOM 844 C CA . VAL A 1 104 ? 3.554 -2.115 5.849 1.00 93.06 104 VAL A CA 1
ATOM 845 C C . VAL A 1 104 ? 3.494 -2.197 7.373 1.00 93.06 104 VAL A C 1
ATOM 847 O O . VAL A 1 104 ? 2.489 -1.820 7.972 1.00 93.06 104 VAL A O 1
ATOM 850 N N . THR A 1 105 ? 4.574 -2.622 8.027 1.00 91.94 105 THR A N 1
ATOM 851 C CA . THR A 1 105 ? 4.641 -2.713 9.494 1.00 91.94 105 THR A CA 1
ATOM 852 C C . THR A 1 105 ? 4.491 -1.343 10.154 1.00 91.94 105 THR A C 1
ATOM 854 O O . THR A 1 105 ? 3.784 -1.201 11.159 1.00 91.94 105 THR A O 1
ATOM 857 N N . SER A 1 106 ? 5.105 -0.311 9.578 1.00 89.94 106 SER A N 1
ATOM 858 C CA . SER A 1 106 ? 4.990 1.066 10.059 1.00 89.94 106 SER A CA 1
ATOM 859 C C . SER A 1 106 ? 3.562 1.600 9.882 1.00 89.94 106 SER A C 1
ATOM 861 O O . SER A 1 106 ? 3.023 2.194 10.815 1.00 89.94 106 SER A O 1
ATOM 863 N N . LEU A 1 107 ? 2.897 1.312 8.756 1.00 90.19 107 LEU A N 1
ATOM 864 C CA . LEU A 1 107 ? 1.486 1.660 8.537 1.00 90.19 107 LEU A CA 1
ATOM 865 C C . LEU A 1 107 ? 0.558 0.937 9.523 1.00 90.19 107 LEU A C 1
ATOM 867 O O . LEU A 1 107 ? -0.261 1.587 10.169 1.00 90.19 107 LEU A O 1
ATOM 871 N N . LYS A 1 108 ? 0.733 -0.375 9.733 1.00 90.88 108 LYS A N 1
ATOM 872 C CA . LYS A 1 108 ? -0.022 -1.140 10.746 1.00 90.88 108 LYS A CA 1
ATOM 873 C C . LYS A 1 108 ? 0.153 -0.554 12.144 1.00 90.88 108 LYS A C 1
ATOM 875 O O . LYS A 1 108 ? -0.808 -0.403 12.895 1.00 90.88 108 LYS A O 1
ATOM 880 N N . THR A 1 109 ? 1.378 -0.166 12.488 1.00 89.06 109 THR A N 1
ATOM 881 C CA . THR A 1 109 ? 1.674 0.476 13.775 1.00 89.06 109 THR A CA 1
ATOM 882 C C . THR A 1 109 ? 0.971 1.829 13.900 1.00 89.06 109 THR A C 1
ATOM 884 O O . THR A 1 109 ? 0.401 2.120 14.951 1.00 89.06 109 THR A O 1
ATOM 887 N N . ALA A 1 110 ? 0.973 2.643 12.841 1.00 86.12 110 ALA A N 1
ATOM 888 C CA . ALA A 1 110 ? 0.269 3.923 12.792 1.00 86.12 110 ALA A CA 1
ATOM 889 C C . ALA A 1 110 ? -1.251 3.755 12.967 1.00 86.12 110 ALA A C 1
ATOM 891 O O . ALA A 1 110 ? -1.843 4.439 13.803 1.00 86.12 110 ALA A O 1
ATOM 892 N N . ILE A 1 111 ? -1.853 2.801 12.248 1.00 86.00 111 ILE A N 1
ATOM 893 C CA . ILE A 1 111 ? -3.274 2.437 12.351 1.00 86.00 111 ILE A CA 1
ATOM 894 C C . ILE A 1 111 ? -3.612 1.995 13.778 1.00 86.00 111 ILE A C 1
ATOM 896 O O . ILE A 1 111 ? -4.490 2.576 14.409 1.00 86.00 111 ILE A O 1
ATOM 900 N N . ASN A 1 112 ? -2.866 1.039 14.339 1.00 86.81 112 ASN A N 1
ATOM 901 C CA . ASN A 1 112 ? -3.107 0.536 15.695 1.00 86.81 112 ASN A CA 1
ATOM 902 C C . ASN A 1 112 ? -2.989 1.646 16.750 1.00 86.81 112 ASN A C 1
ATOM 904 O O . ASN A 1 112 ? -3.804 1.725 17.668 1.00 86.81 112 ASN A O 1
ATOM 908 N N . ARG A 1 113 ? -1.993 2.535 16.622 1.00 83.25 113 ARG A N 1
ATOM 909 C CA . ARG A 1 113 ? -1.850 3.695 17.517 1.00 83.25 113 ARG A CA 1
ATOM 910 C C . ARG A 1 113 ? -3.035 4.648 17.396 1.00 83.25 113 ARG A C 1
ATOM 912 O O . ARG A 1 113 ? -3.490 5.146 18.424 1.00 83.25 113 ARG A O 1
ATOM 919 N N . ALA A 1 114 ? -3.532 4.890 16.181 1.00 79.25 114 ALA A N 1
ATOM 920 C CA . ALA A 1 114 ? -4.728 5.695 15.967 1.00 79.25 114 ALA A CA 1
ATOM 921 C C . ALA A 1 114 ? -5.941 5.051 16.650 1.00 79.25 114 ALA A C 1
ATOM 923 O O . ALA A 1 114 ? -6.557 5.688 17.501 1.00 79.25 114 ALA A O 1
ATOM 924 N N . ILE A 1 115 ? -6.215 3.774 16.368 1.00 79.69 115 ILE A N 1
ATOM 925 C CA . ILE A 1 115 ? -7.331 3.025 16.963 1.00 79.69 115 ILE A CA 1
ATOM 926 C C . ILE A 1 115 ? -7.279 3.112 18.493 1.00 79.69 115 ILE A C 1
ATOM 928 O O . ILE A 1 115 ? -8.244 3.555 19.103 1.00 79.69 115 ILE A O 1
ATOM 932 N N . ILE A 1 116 ? -6.140 2.806 19.126 1.00 78.69 116 ILE A N 1
ATOM 933 C CA . ILE A 1 116 ? -5.992 2.859 20.594 1.00 78.69 116 ILE A CA 1
ATOM 934 C C . ILE A 1 116 ? -6.204 4.277 21.142 1.00 78.69 116 ILE A C 1
ATOM 936 O O . ILE A 1 116 ? -6.836 4.461 22.188 1.00 78.69 116 ILE A O 1
ATOM 940 N N . TYR A 1 117 ? -5.643 5.289 20.473 1.00 76.94 117 TYR A N 1
ATOM 941 C CA . TYR A 1 117 ? -5.771 6.683 20.899 1.00 76.94 117 TYR A CA 1
ATOM 942 C C . TYR A 1 117 ? -7.237 7.111 20.945 1.00 76.94 117 TYR A C 1
ATOM 944 O O . TYR A 1 117 ? -7.686 7.713 21.925 1.00 76.94 117 TYR A O 1
ATOM 952 N N . PHE A 1 118 ? -7.985 6.764 19.903 1.00 73.62 118 PHE A N 1
ATOM 953 C CA . PHE A 1 118 ? -9.382 7.129 19.793 1.00 73.62 118 PHE A CA 1
ATOM 954 C C . PHE A 1 118 ? -10.294 6.219 20.635 1.00 73.62 118 PHE A C 1
ATOM 956 O O . PHE A 1 118 ? -11.194 6.732 21.296 1.00 73.62 118 PHE A O 1
ATOM 963 N N . GLN A 1 119 ? -9.990 4.923 20.773 1.00 72.19 119 GLN A N 1
ATOM 964 C CA . GLN A 1 119 ? -10.699 3.982 21.654 1.00 72.19 119 GLN A CA 1
ATOM 965 C C . GLN A 1 119 ? -10.795 4.498 23.097 1.00 72.19 119 GLN A C 1
ATOM 967 O O . GLN A 1 119 ? -11.865 4.443 23.703 1.00 72.19 119 GLN A O 1
ATOM 972 N N . LYS A 1 120 ? -9.709 5.067 23.648 1.00 66.31 120 LYS A N 1
ATOM 973 C CA . LYS A 1 120 ? -9.715 5.662 25.001 1.00 66.31 120 LYS A CA 1
ATOM 974 C C . LYS A 1 120 ? -10.753 6.772 25.161 1.00 66.31 120 LYS A C 1
ATOM 976 O O . LYS A 1 120 ? -11.342 6.897 26.229 1.00 66.31 120 LYS A O 1
ATOM 981 N N . ARG A 1 121 ? -10.965 7.583 24.121 1.00 62.56 121 ARG A N 1
ATOM 982 C CA . ARG A 1 121 ? -11.968 8.656 24.129 1.00 62.56 121 ARG A CA 1
ATOM 983 C C . ARG A 1 121 ? -13.382 8.117 23.907 1.00 62.56 121 ARG A C 1
ATOM 985 O O . ARG A 1 121 ? -14.322 8.700 24.436 1.00 62.56 121 ARG A O 1
ATOM 992 N N . PHE A 1 122 ? -13.523 6.996 23.198 1.00 59.97 122 PHE A N 1
ATOM 993 C CA . PHE A 1 122 ? -14.821 6.404 22.872 1.00 59.97 122 PHE A CA 1
ATOM 994 C C . PHE A 1 122 ? -15.415 5.514 23.958 1.00 59.97 122 PHE A C 1
ATOM 996 O O . PHE A 1 122 ? -16.618 5.573 24.157 1.00 59.97 122 PHE A O 1
ATOM 1003 N N . ILE A 1 123 ? -14.615 4.781 24.744 1.00 59.22 123 ILE A N 1
ATOM 1004 C CA . ILE A 1 123 ? -15.133 4.077 25.941 1.00 59.22 123 ILE A CA 1
ATOM 1005 C C . ILE A 1 123 ? -15.862 5.064 26.880 1.00 59.22 123 ILE A C 1
ATOM 1007 O O . ILE A 1 123 ? -16.773 4.688 27.615 1.00 59.22 123 ILE A O 1
ATOM 1011 N N . MET A 1 124 ? -15.499 6.349 26.824 1.00 56.22 124 MET A N 1
ATOM 1012 C CA . MET A 1 124 ? -16.145 7.419 27.585 1.00 56.22 124 MET A CA 1
ATOM 1013 C C . MET A 1 124 ? -17.406 7.993 26.903 1.00 56.22 124 MET A C 1
ATOM 1015 O O . MET A 1 124 ? -18.230 8.598 27.589 1.00 56.22 124 MET A O 1
ATOM 1019 N N . SER A 1 125 ? -17.593 7.812 25.588 1.00 56.38 125 SER A N 1
ATOM 1020 C CA . SER A 1 125 ? -18.775 8.260 24.836 1.00 56.38 125 SER A CA 1
ATOM 1021 C C . SER A 1 125 ? -19.723 7.088 24.576 1.00 56.38 125 SER A C 1
ATOM 1023 O O . SER A 1 125 ? -19.388 6.150 23.865 1.00 56.38 125 SER A O 1
ATOM 1025 N N . LYS A 1 126 ? -20.924 7.127 25.148 1.00 55.22 126 LYS A N 1
ATOM 1026 C CA . LYS A 1 126 ? -21.892 6.023 25.098 1.00 55.22 126 LYS A CA 1
ATOM 1027 C C . LYS A 1 126 ? -22.251 5.588 23.661 1.00 55.22 126 LYS A C 1
ATOM 1029 O O . LYS A 1 126 ? -23.096 6.219 23.036 1.00 55.22 126 LYS A O 1
ATOM 1034 N N . GLY A 1 127 ? -21.669 4.479 23.198 1.00 54.69 127 GLY A N 1
ATOM 1035 C CA . GLY A 1 127 ? -22.257 3.575 22.197 1.00 54.69 127 GLY A CA 1
ATOM 1036 C C . GLY A 1 127 ? -22.366 4.069 20.753 1.00 54.69 127 GLY A C 1
ATOM 1037 O O . GLY A 1 127 ? -23.172 3.526 20.009 1.00 54.69 127 GLY A O 1
ATOM 1038 N N . VAL A 1 128 ? -21.597 5.077 20.339 1.00 59.09 128 VAL A N 1
ATOM 1039 C CA . VAL A 1 128 ? -21.520 5.462 18.920 1.00 59.09 128 VAL A CA 1
ATOM 1040 C C . VAL A 1 128 ? -20.234 4.864 18.354 1.00 59.09 128 VAL A C 1
ATOM 1042 O O . VAL A 1 128 ? -19.166 5.095 18.924 1.00 59.09 128 VAL A O 1
ATOM 1045 N N . GLY A 1 129 ? -20.341 4.077 17.277 1.00 62.31 129 GLY A N 1
ATOM 1046 C CA . GLY A 1 129 ? -19.189 3.593 16.509 1.00 62.31 129 GLY A CA 1
ATOM 1047 C C . GLY A 1 129 ? -18.286 4.741 16.046 1.00 62.31 129 GLY A C 1
ATOM 1048 O O . GLY A 1 129 ? -18.641 5.919 16.164 1.00 62.31 129 GLY A O 1
ATOM 1049 N N . PHE A 1 130 ? -17.102 4.426 15.526 1.00 70.19 130 PHE A N 1
ATOM 1050 C CA . PHE A 1 130 ? -16.170 5.452 15.072 1.00 70.19 130 PHE A CA 1
ATOM 1051 C C . PHE A 1 130 ? -15.906 5.384 13.574 1.00 70.19 130 PHE A C 1
ATOM 1053 O O . PHE A 1 130 ? -15.762 4.321 12.984 1.00 70.19 130 PHE A O 1
ATOM 1060 N N . ASN A 1 131 ? -15.794 6.569 12.976 1.00 74.50 131 ASN A N 1
ATOM 1061 C CA . ASN A 1 131 ? -15.260 6.763 11.639 1.00 74.50 131 ASN A CA 1
ATOM 1062 C C . ASN A 1 131 ? -14.043 7.684 11.759 1.00 74.50 131 ASN A C 1
ATOM 1064 O O . ASN A 1 131 ? -14.184 8.867 12.083 1.00 74.50 131 ASN A O 1
ATOM 1068 N N . ILE A 1 132 ? -12.852 7.124 11.562 1.00 78.69 132 ILE A N 1
ATOM 1069 C CA . ILE A 1 132 ? -11.583 7.856 11.559 1.00 78.69 132 ILE A CA 1
ATOM 1070 C C . ILE A 1 132 ? -10.974 7.729 10.174 1.00 78.69 132 ILE A C 1
ATOM 1072 O O . ILE A 1 132 ? -10.879 6.648 9.622 1.00 78.69 132 ILE A O 1
ATOM 1076 N N . THR A 1 133 ? -10.490 8.827 9.629 1.00 82.69 133 THR A N 1
ATOM 1077 C CA . THR A 1 133 ? -9.778 8.912 8.363 1.00 82.69 133 THR A CA 1
ATOM 1078 C C . THR A 1 133 ? -8.377 9.453 8.624 1.00 82.69 133 THR A C 1
ATOM 1080 O O . THR A 1 133 ? -8.205 10.588 9.063 1.00 82.69 133 THR A O 1
ATOM 1083 N N . LEU A 1 134 ? -7.359 8.641 8.364 1.00 84.25 134 LEU A N 1
ATOM 1084 C CA . LEU A 1 134 ? -5.952 9.023 8.393 1.00 84.25 134 LEU A CA 1
ATOM 1085 C C . LEU A 1 134 ? -5.517 9.364 6.966 1.00 84.25 134 LEU A C 1
ATOM 1087 O O . LEU A 1 134 ? -5.510 8.497 6.100 1.00 84.25 134 LEU A O 1
ATOM 1091 N N . GLU A 1 135 ? -5.125 10.606 6.713 1.00 86.06 135 GLU A N 1
ATOM 1092 C CA . GLU A 1 135 ? -4.480 11.007 5.464 1.00 86.06 135 GLU A CA 1
ATOM 1093 C C . GLU A 1 135 ? -2.978 11.186 5.683 1.00 86.06 135 GLU A C 1
ATOM 1095 O O . GLU A 1 135 ? -2.553 12.005 6.495 1.00 86.06 135 GLU A O 1
ATOM 1100 N N . ILE A 1 136 ? -2.161 10.448 4.938 1.00 87.00 136 ILE A N 1
ATOM 1101 C CA . ILE A 1 136 ? -0.701 10.518 4.994 1.00 87.00 136 ILE A CA 1
ATOM 1102 C C . ILE A 1 136 ? -0.189 10.890 3.603 1.00 87.00 136 ILE A C 1
ATOM 1104 O O . ILE A 1 136 ? -0.461 10.190 2.630 1.00 87.00 136 ILE A O 1
ATOM 1108 N N 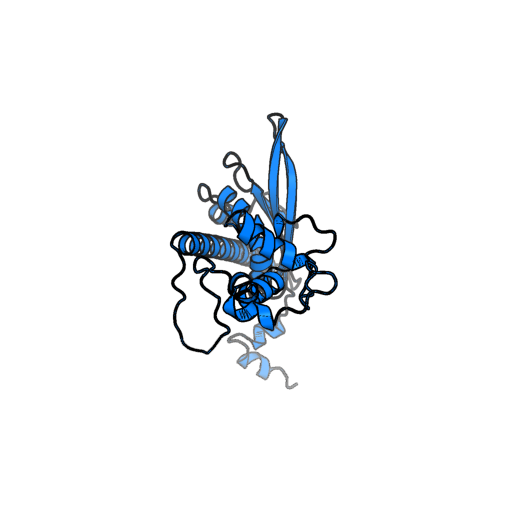. SER A 1 137 ? 0.548 11.994 3.492 1.00 87.06 137 SER A N 1
ATOM 1109 C CA . SER A 1 137 ? 1.201 12.396 2.243 1.00 87.06 137 SER A CA 1
ATOM 1110 C C . SER A 1 137 ? 2.681 12.035 2.264 1.00 87.06 137 SER A C 1
ATOM 1112 O O . SER A 1 137 ? 3.410 12.452 3.161 1.00 87.06 137 SER A O 1
ATOM 1114 N N . PHE A 1 138 ? 3.117 11.317 1.235 1.00 87.50 138 PHE A N 1
ATOM 1115 C CA . PHE A 1 138 ? 4.498 10.938 0.968 1.00 87.50 138 PHE A CA 1
ATOM 1116 C C . PHE A 1 138 ? 5.002 11.699 -0.254 1.00 87.50 138 PHE A C 1
ATOM 1118 O O . PHE A 1 138 ? 4.396 11.631 -1.323 1.00 87.50 138 PHE A O 1
ATOM 1125 N N . TYR A 1 139 ? 6.092 12.437 -0.088 1.00 84.19 139 TYR A N 1
ATOM 1126 C CA . TYR A 1 139 ? 6.639 13.328 -1.107 1.00 84.19 139 TYR A CA 1
ATOM 1127 C C . TYR A 1 139 ? 7.760 12.643 -1.890 1.00 84.19 139 TYR A C 1
ATOM 1129 O O . TYR A 1 139 ? 8.502 11.837 -1.329 1.00 84.19 139 TYR A O 1
ATOM 1137 N N . ALA A 1 140 ? 7.894 12.975 -3.176 1.00 83.94 140 ALA A N 1
ATOM 1138 C CA . ALA A 1 140 ? 9.005 12.504 -4.004 1.00 83.94 140 ALA A CA 1
ATOM 1139 C C . ALA A 1 140 ? 10.351 13.113 -3.574 1.00 83.94 140 ALA A C 1
ATOM 1141 O O . ALA A 1 140 ? 11.409 12.517 -3.768 1.00 83.94 140 ALA A O 1
ATOM 1142 N N . SER A 1 141 ? 10.306 14.317 -3.006 1.00 79.56 141 SER A N 1
ATOM 1143 C CA . SER A 1 141 ? 11.469 15.058 -2.538 1.00 79.56 141 SER A CA 1
ATOM 1144 C C . SER A 1 141 ? 11.790 14.756 -1.073 1.00 79.56 141 SER A C 1
ATOM 1146 O O . SER A 1 141 ? 10.958 14.967 -0.192 1.00 79.56 141 SER A O 1
ATOM 1148 N N . ASP A 1 142 ? 13.051 14.413 -0.791 1.00 73.81 142 ASP A N 1
ATOM 1149 C CA . ASP A 1 142 ? 13.583 14.258 0.576 1.00 73.81 142 ASP A CA 1
ATOM 1150 C C . ASP A 1 142 ? 13.561 15.559 1.398 1.00 73.81 142 ASP A C 1
ATOM 1152 O O . ASP A 1 142 ? 13.792 15.546 2.608 1.00 73.81 142 ASP A O 1
ATOM 1156 N N . ARG A 1 143 ? 13.308 16.707 0.754 1.00 71.62 143 ARG A N 1
ATOM 1157 C CA . ARG A 1 143 ? 13.263 18.014 1.424 1.00 71.62 143 ARG A CA 1
ATOM 1158 C C . ARG A 1 143 ? 12.022 18.182 2.295 1.00 71.62 143 ARG A C 1
ATOM 1160 O O . ARG A 1 143 ? 12.032 19.025 3.189 1.00 71.62 143 ARG A O 1
ATOM 1167 N N . MET A 1 144 ? 10.962 17.419 2.026 1.00 71.00 144 MET A N 1
ATOM 1168 C CA . MET A 1 144 ? 9.701 17.497 2.755 1.00 71.00 144 MET A CA 1
ATOM 1169 C C . MET A 1 144 ? 9.466 16.223 3.560 1.00 71.00 144 MET A C 1
ATOM 1171 O O . MET A 1 144 ? 9.511 15.111 3.039 1.00 71.00 144 MET A O 1
ATOM 1175 N N . GLN A 1 145 ? 9.192 16.393 4.854 1.00 72.94 145 GLN A N 1
ATOM 1176 C CA . GLN A 1 145 ? 8.768 15.279 5.694 1.00 72.94 145 GLN A CA 1
ATOM 1177 C C . GLN A 1 145 ? 7.345 14.850 5.319 1.00 72.94 145 GLN A C 1
ATOM 1179 O O . GLN A 1 145 ? 6.547 15.693 4.894 1.00 72.94 145 GLN A O 1
ATOM 1184 N N . PRO A 1 146 ? 6.998 13.564 5.498 1.00 73.69 146 PRO A N 1
ATOM 1185 C CA . PRO A 1 146 ? 5.623 13.117 5.356 1.00 73.69 146 PRO A CA 1
ATOM 1186 C C . PRO A 1 146 ? 4.675 13.956 6.211 1.00 73.69 146 PRO A C 1
ATOM 1188 O O . PRO A 1 146 ? 4.973 14.263 7.366 1.00 73.69 146 PRO A O 1
ATOM 1191 N N . SER A 1 147 ? 3.522 14.320 5.655 1.00 72.56 147 SER A N 1
ATOM 1192 C CA . SER A 1 147 ? 2.495 15.046 6.405 1.00 72.56 147 SER A CA 1
ATOM 1193 C C . SER A 1 147 ? 1.346 14.115 6.762 1.00 72.56 147 SER A C 1
ATOM 1195 O O . SER A 1 147 ? 0.903 13.322 5.935 1.00 72.56 147 SER A O 1
ATOM 1197 N N . ILE A 1 148 ? 0.875 14.194 8.008 1.00 74.19 148 ILE A N 1
ATOM 1198 C CA . ILE A 1 148 ? -0.206 13.353 8.531 1.00 74.19 148 ILE A CA 1
ATOM 1199 C C . ILE A 1 148 ? -1.353 14.259 8.953 1.00 74.19 148 ILE A C 1
ATOM 1201 O O . ILE A 1 148 ? -1.170 15.178 9.752 1.00 74.19 148 ILE A O 1
ATOM 1205 N N . THR A 1 149 ? -2.540 13.974 8.439 1.00 71.00 149 THR A N 1
ATOM 1206 C CA . THR A 1 149 ? -3.792 14.640 8.789 1.00 71.00 149 THR A CA 1
ATOM 1207 C C . THR A 1 149 ? -4.783 13.585 9.264 1.00 71.00 149 THR A C 1
ATOM 1209 O O . THR A 1 149 ? -4.838 12.496 8.707 1.00 71.00 149 THR A O 1
ATOM 1212 N N . VAL A 1 150 ? -5.558 13.880 10.307 1.00 67.06 150 VAL A N 1
ATOM 1213 C CA . VAL A 1 150 ? -6.585 12.968 10.836 1.00 67.06 150 VAL A CA 1
ATOM 1214 C C . VAL A 1 150 ? -7.940 13.668 10.791 1.00 67.06 150 VAL A C 1
ATOM 1216 O O . VAL A 1 150 ? -8.062 14.792 11.278 1.00 67.06 150 VAL A O 1
ATOM 1219 N N . LEU A 1 151 ? -8.942 13.017 10.201 1.00 63.47 151 LEU A N 1
ATOM 1220 C CA . LEU A 1 151 ? -10.317 13.493 10.039 1.00 63.47 151 LEU A CA 1
ATOM 1221 C C . LEU A 1 151 ? -11.300 12.461 10.635 1.00 63.47 151 LEU A C 1
ATOM 1223 O O . LEU A 1 151 ? -11.021 11.277 10.538 1.00 63.47 151 LEU A O 1
ATOM 1227 N N . PRO A 1 152 ? -12.442 12.844 11.234 1.00 56.56 152 PRO A N 1
ATOM 1228 C CA . PRO A 1 152 ? -12.786 14.199 11.634 1.00 56.56 152 PRO A CA 1
ATOM 1229 C C . PRO A 1 152 ? -11.797 14.724 12.682 1.00 56.56 152 PRO A C 1
ATOM 1231 O O . PRO A 1 152 ? -11.286 13.985 13.522 1.00 56.56 152 PRO A O 1
ATOM 1234 N N . THR A 1 153 ? -11.523 16.028 12.638 1.00 53.62 153 THR A N 1
ATOM 1235 C CA . THR A 1 153 ? -10.704 16.726 13.634 1.00 53.62 153 THR A CA 1
ATOM 1236 C C . THR A 1 153 ? -11.491 16.787 14.946 1.00 53.62 153 THR A C 1
ATOM 1238 O O . THR A 1 153 ? -12.153 17.783 15.231 1.00 53.62 153 THR A O 1
ATOM 1241 N N . ILE A 1 154 ? -11.507 15.707 15.733 1.00 51.34 154 ILE A N 1
ATOM 1242 C CA . ILE A 1 154 ? -12.240 15.676 17.006 1.00 51.34 154 ILE A CA 1
ATOM 1243 C C . ILE A 1 154 ? -11.517 16.596 18.003 1.00 51.34 154 ILE A C 1
ATOM 1245 O O . ILE A 1 154 ? -10.588 16.179 18.688 1.00 51.34 154 ILE A O 1
ATOM 1249 N N . ILE A 1 155 ? -11.950 17.862 18.015 1.00 43.28 155 ILE A N 1
ATOM 1250 C CA . ILE A 1 155 ? -11.674 18.958 18.957 1.00 43.28 155 ILE A CA 1
ATOM 1251 C C . ILE A 1 155 ? -10.231 18.971 19.487 1.00 43.28 155 ILE A C 1
ATOM 1253 O O . ILE A 1 155 ? -9.876 18.321 20.470 1.00 43.28 155 ILE A O 1
ATOM 1257 N N . GLY A 1 156 ? -9.417 19.805 18.843 1.00 41.53 156 GLY A N 1
ATOM 1258 C CA . GLY A 1 156 ? -8.037 20.090 19.222 1.00 41.53 156 GLY A CA 1
ATOM 1259 C C . GLY A 1 156 ? -7.106 19.793 18.059 1.00 41.53 156 GLY A C 1
ATOM 1260 O O . GLY A 1 156 ? -6.949 18.646 17.663 1.00 41.53 156 GLY A O 1
ATOM 1261 N N . LYS A 1 157 ? -6.499 20.842 17.500 1.00 39.44 157 LYS A N 1
ATOM 1262 C CA . LYS A 1 157 ? -5.550 20.824 16.374 1.00 39.44 157 LYS A CA 1
ATOM 1263 C C . LYS A 1 157 ? -4.222 20.131 16.728 1.00 39.44 157 LYS A C 1
ATOM 1265 O O . LYS A 1 157 ? -3.158 20.706 16.525 1.00 39.44 157 LYS A O 1
ATOM 1270 N N . SER A 1 158 ? -4.254 18.950 17.332 1.00 43.62 158 SER A N 1
ATOM 1271 C CA . SER A 1 158 ? -3.044 18.200 17.632 1.00 43.62 158 SER A CA 1
ATOM 1272 C C . SER A 1 158 ? -2.927 17.071 16.610 1.00 43.62 158 SER A C 1
ATOM 1274 O O . SER A 1 158 ? -3.768 16.169 16.635 1.00 43.62 158 SER A O 1
ATOM 1276 N N . PRO A 1 159 ? -1.941 17.100 15.689 1.00 51.91 159 PRO A N 1
ATOM 1277 C CA . PRO A 1 159 ? -1.561 15.877 14.993 1.00 51.91 159 PRO A CA 1
ATOM 1278 C C . PRO A 1 159 ? -1.260 14.851 16.077 1.00 51.91 159 PRO A C 1
ATOM 1280 O O . PRO A 1 159 ? -0.565 15.197 17.027 1.00 51.91 159 PRO A O 1
ATOM 1283 N N . VAL A 1 160 ? -1.814 13.640 15.988 1.00 57.66 160 VAL A N 1
ATOM 1284 C CA . VAL A 1 160 ? -1.582 12.601 17.000 1.00 57.66 160 VAL A CA 1
ATOM 1285 C C . VAL A 1 160 ? -0.060 12.413 17.104 1.00 57.66 160 VAL A C 1
ATOM 1287 O O . VAL A 1 160 ? 0.524 11.824 16.190 1.00 57.66 160 VAL A O 1
ATOM 1290 N N . PRO A 1 161 ? 0.617 12.912 18.163 1.00 58.09 161 PRO A N 1
ATOM 1291 C CA . PRO A 1 161 ? 2.083 12.984 18.182 1.00 58.09 161 PRO A CA 1
ATOM 1292 C C . PRO A 1 161 ? 2.703 11.586 18.081 1.00 58.09 161 PRO A C 1
ATOM 1294 O O . PRO A 1 161 ? 3.766 11.389 17.502 1.00 58.09 161 PRO A O 1
ATOM 1297 N N . LEU A 1 162 ? 1.944 10.593 18.552 1.00 61.66 162 LEU A N 1
ATOM 1298 C CA . LEU A 1 162 ? 2.262 9.173 18.522 1.00 61.66 162 LEU A CA 1
ATOM 1299 C C . LEU A 1 162 ? 2.343 8.587 17.104 1.00 61.66 162 LEU A C 1
ATOM 1301 O O . LEU A 1 162 ? 2.985 7.557 16.932 1.00 61.66 162 LEU A O 1
ATOM 1305 N N . ILE A 1 163 ? 1.687 9.172 16.099 1.00 67.31 163 ILE A N 1
ATOM 1306 C CA . ILE A 1 163 ? 1.737 8.664 14.716 1.00 67.31 163 ILE A CA 1
ATOM 1307 C C . ILE A 1 163 ? 2.910 9.302 13.964 1.00 67.31 163 ILE A C 1
ATOM 1309 O O . ILE A 1 163 ? 3.602 8.618 13.212 1.00 67.31 163 ILE A O 1
ATOM 1313 N N . ALA A 1 164 ? 3.190 10.583 14.228 1.00 66.06 164 ALA A N 1
ATOM 1314 C CA . ALA A 1 164 ? 4.304 11.307 13.621 1.00 66.06 164 ALA A CA 1
ATOM 1315 C C . ALA A 1 164 ? 5.654 10.617 13.878 1.00 66.06 164 ALA A C 1
ATOM 1317 O O . ALA A 1 164 ? 6.444 10.461 12.955 1.00 66.06 164 ALA A O 1
ATOM 1318 N N . GLU A 1 165 ? 5.889 10.104 15.088 1.00 66.69 165 GLU A N 1
ATOM 1319 C CA . GLU A 1 165 ? 7.109 9.344 15.413 1.00 66.69 165 GLU A CA 1
ATOM 1320 C C . GLU A 1 165 ? 7.300 8.077 14.566 1.00 66.69 165 GLU A C 1
ATOM 1322 O O . GLU A 1 165 ? 8.431 7.687 14.284 1.00 66.69 165 GLU A O 1
ATOM 1327 N N . VAL A 1 166 ? 6.210 7.421 14.157 1.00 66.50 166 VAL A N 1
ATOM 1328 C CA . VAL A 1 166 ? 6.272 6.166 13.387 1.00 66.50 166 VAL A CA 1
ATOM 1329 C C . VAL A 1 166 ? 6.699 6.434 11.943 1.00 66.50 166 VAL A C 1
ATOM 1331 O O . VAL A 1 166 ? 7.399 5.618 11.346 1.00 66.50 166 VAL A O 1
ATOM 1334 N N . ILE A 1 167 ? 6.294 7.585 11.402 1.00 70.25 167 ILE A N 1
ATOM 1335 C CA . ILE A 1 167 ? 6.394 7.920 9.976 1.00 70.25 167 ILE A CA 1
ATOM 1336 C C . ILE A 1 167 ? 7.547 8.901 9.695 1.00 70.25 167 ILE A C 1
ATOM 1338 O O . ILE A 1 167 ? 8.110 8.889 8.603 1.00 70.25 167 ILE A O 1
ATOM 1342 N N . ASN A 1 168 ? 7.990 9.686 10.682 1.00 70.25 168 ASN A N 1
ATOM 1343 C CA . ASN A 1 168 ? 9.077 10.666 10.531 1.00 70.25 168 ASN A CA 1
ATOM 1344 C C . ASN A 1 168 ? 10.488 10.060 10.639 1.00 70.25 168 ASN A C 1
ATOM 1346 O O . ASN A 1 168 ? 11.458 10.767 10.923 1.00 70.25 168 ASN A O 1
ATOM 1350 N N . LYS A 1 169 ? 10.636 8.753 10.396 1.00 73.69 169 LYS A N 1
ATOM 1351 C CA . LYS A 1 169 ? 11.954 8.125 10.257 1.00 73.69 169 LYS A CA 1
ATOM 1352 C C . LYS A 1 169 ? 12.709 8.772 9.074 1.00 73.69 169 LYS A C 1
ATOM 1354 O O . LYS A 1 169 ? 12.103 9.050 8.034 1.00 73.69 169 LYS A O 1
ATOM 1359 N N . PRO A 1 170 ? 14.031 8.995 9.175 1.00 69.25 170 PRO A N 1
ATOM 1360 C CA . PRO A 1 170 ? 14.796 9.633 8.106 1.00 69.25 170 PRO A CA 1
ATOM 1361 C C . PRO A 1 170 ? 14.698 8.851 6.786 1.00 69.25 170 PRO A C 1
ATOM 1363 O O . PRO A 1 170 ? 14.812 7.620 6.751 1.00 69.25 170 PRO A O 1
ATOM 1366 N N . ALA A 1 171 ? 14.459 9.591 5.699 1.00 71.31 171 ALA A N 1
ATOM 1367 C CA . ALA A 1 171 ? 14.236 9.083 4.341 1.00 71.31 171 ALA A CA 1
ATOM 1368 C C . ALA A 1 171 ? 13.066 8.083 4.186 1.00 71.31 171 ALA A C 1
ATOM 1370 O O . ALA A 1 171 ? 12.897 7.502 3.117 1.00 71.31 171 ALA A O 1
ATOM 1371 N N . PHE A 1 172 ? 12.229 7.882 5.211 1.00 81.69 172 PHE A N 1
ATOM 1372 C CA . PHE A 1 172 ? 11.055 7.010 5.112 1.00 81.69 172 PHE A CA 1
ATOM 1373 C C . PHE A 1 172 ? 10.035 7.551 4.110 1.00 81.69 172 PHE A C 1
ATOM 1375 O O . PHE A 1 172 ? 9.455 6.781 3.355 1.00 81.69 172 PHE A O 1
ATOM 1382 N N . GLY A 1 173 ? 9.873 8.878 4.050 1.00 83.50 173 GLY A N 1
ATOM 1383 C CA . GLY A 1 173 ? 8.921 9.534 3.155 1.00 83.50 173 GLY A CA 1
ATOM 1384 C C . GLY A 1 173 ? 9.146 9.222 1.680 1.00 83.50 173 GLY A C 1
ATOM 1385 O O . GLY A 1 173 ? 8.250 8.723 1.003 1.00 83.50 173 GLY A O 1
ATOM 1386 N N . THR A 1 174 ? 10.365 9.448 1.209 1.00 83.75 174 THR A N 1
ATOM 1387 C CA . THR A 1 174 ? 10.742 9.215 -0.187 1.00 83.75 174 THR A CA 1
ATOM 1388 C C . THR A 1 174 ? 10.782 7.729 -0.526 1.00 83.75 174 THR A C 1
ATOM 1390 O O . THR A 1 174 ? 10.356 7.328 -1.609 1.00 83.75 174 THR A O 1
ATOM 1393 N N . ARG A 1 175 ? 11.224 6.872 0.409 1.00 86.69 175 ARG A N 1
ATOM 1394 C CA . ARG A 1 175 ? 11.147 5.412 0.221 1.00 86.69 175 ARG A CA 1
ATOM 1395 C C . ARG A 1 175 ? 9.698 4.953 0.066 1.00 86.69 175 ARG A C 1
ATOM 1397 O O . ARG A 1 175 ? 9.395 4.220 -0.873 1.00 86.69 175 ARG A O 1
ATOM 1404 N N . ALA A 1 176 ? 8.799 5.440 0.918 1.00 88.56 176 ALA A N 1
ATOM 1405 C CA . ALA A 1 176 ? 7.374 5.155 0.821 1.00 88.56 176 ALA A CA 1
ATOM 1406 C C . ALA A 1 176 ? 6.777 5.660 -0.500 1.00 88.56 176 ALA A C 1
ATOM 1408 O O . ALA A 1 176 ? 6.048 4.911 -1.140 1.00 88.56 176 ALA A O 1
ATOM 1409 N N . TYR A 1 177 ? 7.141 6.863 -0.964 1.00 89.00 177 TYR A N 1
ATOM 1410 C CA . TYR A 1 177 ? 6.720 7.379 -2.273 1.00 89.00 177 TYR A CA 1
ATOM 1411 C C . TYR A 1 177 ? 7.065 6.404 -3.413 1.00 89.00 177 TYR A C 1
ATOM 1413 O O . TYR A 1 177 ? 6.204 6.051 -4.219 1.00 89.00 177 TYR A O 1
ATOM 1421 N N . VAL A 1 178 ? 8.312 5.920 -3.456 1.00 88.62 178 VAL A N 1
ATOM 1422 C CA . VAL A 1 178 ? 8.772 4.988 -4.500 1.00 88.62 178 VAL A CA 1
ATOM 1423 C C . VAL A 1 178 ? 8.061 3.636 -4.405 1.00 88.62 178 VAL A C 1
ATOM 1425 O O . VAL A 1 178 ? 7.708 3.058 -5.433 1.00 88.62 178 VAL A O 1
ATOM 1428 N N . LEU A 1 179 ? 7.842 3.125 -3.191 1.00 90.44 179 LEU A N 1
ATOM 1429 C CA . LEU A 1 179 ? 7.158 1.848 -2.980 1.00 90.44 179 LEU A CA 1
ATOM 1430 C C . LEU A 1 179 ? 5.671 1.926 -3.346 1.00 90.44 179 LEU A C 1
ATOM 1432 O O . LEU A 1 179 ? 5.166 1.019 -4.005 1.00 90.44 179 LEU A O 1
ATOM 1436 N N . LEU A 1 180 ? 4.984 3.016 -2.996 1.00 89.62 180 LEU A N 1
ATOM 1437 C CA . LEU A 1 180 ? 3.566 3.218 -3.314 1.00 89.62 180 LEU A CA 1
ATOM 1438 C C . LEU A 1 180 ? 3.310 3.260 -4.824 1.00 89.62 180 LEU A C 1
ATOM 1440 O O . LEU A 1 180 ? 2.290 2.747 -5.270 1.00 89.62 180 LEU A O 1
ATOM 1444 N N . ASN A 1 181 ? 4.264 3.760 -5.612 1.00 87.69 181 ASN A N 1
ATOM 1445 C CA . ASN A 1 181 ? 4.160 3.791 -7.071 1.00 87.69 181 ASN A CA 1
ATOM 1446 C C . ASN A 1 181 ? 4.039 2.401 -7.724 1.00 87.69 181 ASN A C 1
ATOM 1448 O O . ASN A 1 181 ? 3.524 2.293 -8.831 1.00 87.69 181 ASN A O 1
ATOM 1452 N N . GLY A 1 182 ? 4.570 1.350 -7.089 1.00 85.94 182 GLY A N 1
ATOM 1453 C CA . GLY A 1 182 ? 4.554 -0.014 -7.639 1.00 85.94 182 GLY A CA 1
ATOM 1454 C C . GLY A 1 182 ? 3.743 -1.023 -6.828 1.00 85.94 182 GLY A C 1
ATOM 1455 O O . GLY A 1 182 ? 3.302 -2.028 -7.376 1.00 85.94 182 GLY A O 1
ATOM 1456 N N . PHE A 1 183 ? 3.567 -0.778 -5.529 1.00 91.44 183 PHE A N 1
ATOM 1457 C CA . PHE A 1 183 ? 2.963 -1.723 -4.588 1.00 91.44 183 PHE A CA 1
ATOM 1458 C C . PHE A 1 183 ? 1.750 -1.148 -3.851 1.00 91.44 183 PHE A C 1
ATOM 1460 O O . PHE A 1 183 ? 1.193 -1.840 -3.007 1.00 91.44 183 PHE A O 1
ATOM 1467 N N . GLY A 1 184 ? 1.338 0.088 -4.150 1.00 87.44 184 GLY A N 1
ATOM 1468 C CA . GLY A 1 184 ? 0.266 0.792 -3.446 1.00 87.44 184 GLY A CA 1
ATOM 1469 C C . GLY A 1 184 ? -1.031 -0.004 -3.325 1.00 87.44 184 GLY A C 1
ATOM 1470 O O . GLY A 1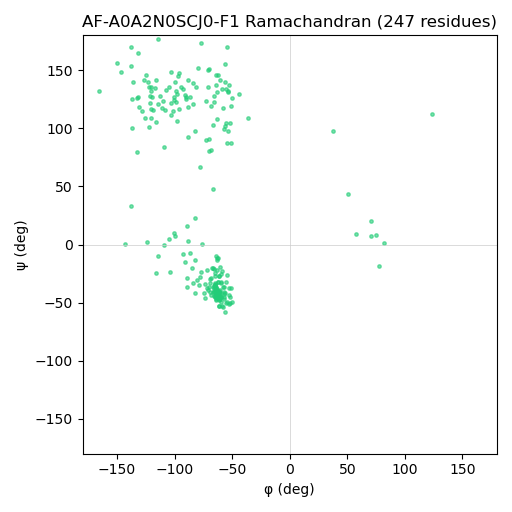 184 ? -1.525 -0.188 -2.216 1.00 87.44 184 GLY A O 1
ATOM 1471 N N . ASP A 1 185 ? -1.518 -0.553 -4.438 1.00 86.81 185 ASP A N 1
ATOM 1472 C CA . ASP A 1 185 ? -2.755 -1.343 -4.461 1.00 86.81 185 ASP A CA 1
ATOM 1473 C C . ASP A 1 185 ? -2.626 -2.625 -3.629 1.00 86.81 185 ASP A C 1
ATOM 1475 O O . ASP A 1 185 ? -3.507 -2.952 -2.841 1.00 86.81 185 ASP A O 1
ATOM 1479 N N . LYS A 1 186 ? -1.481 -3.317 -3.720 1.00 91.75 186 LYS A N 1
ATOM 1480 C CA . LYS A 1 186 ? -1.216 -4.540 -2.942 1.00 91.75 186 LYS A CA 1
ATOM 1481 C C . LYS A 1 186 ? -1.045 -4.282 -1.451 1.00 91.75 186 LYS A C 1
ATOM 1483 O O . LYS A 1 186 ? -1.420 -5.124 -0.642 1.00 91.75 186 LYS A O 1
ATOM 1488 N N . ILE A 1 187 ? -0.488 -3.130 -1.082 1.00 93.06 187 ILE A N 1
ATOM 1489 C CA . ILE A 1 187 ? -0.448 -2.682 0.312 1.00 93.06 187 ILE A CA 1
ATOM 1490 C C . ILE A 1 187 ? -1.878 -2.440 0.807 1.00 93.06 187 ILE A C 1
ATOM 1492 O O . ILE A 1 187 ? -2.207 -2.895 1.899 1.00 93.06 187 ILE A O 1
ATOM 1496 N N . GLY A 1 188 ? -2.707 -1.766 0.004 1.00 89.38 188 GLY A N 1
ATOM 1497 C CA . GLY A 1 188 ? -4.117 -1.518 0.297 1.00 89.38 188 GLY A CA 1
ATOM 1498 C C . GLY A 1 188 ? -4.898 -2.804 0.540 1.00 89.38 188 GLY A C 1
ATOM 1499 O O . GLY A 1 188 ? -5.389 -2.995 1.648 1.00 89.38 188 GLY A O 1
ATOM 1500 N N . GLU A 1 189 ? -4.902 -3.719 -0.438 1.00 89.31 189 GLU A N 1
ATOM 1501 C CA . GLU A 1 189 ? -5.556 -5.036 -0.343 1.00 89.31 189 GLU A CA 1
ATOM 1502 C C . GLU A 1 189 ? -5.153 -5.771 0.950 1.00 89.31 189 GLU A C 1
ATOM 1504 O O . GLU A 1 189 ? -6.001 -6.206 1.725 1.00 89.31 189 GLU A O 1
ATOM 1509 N N . HIS A 1 190 ? -3.850 -5.843 1.247 1.00 92.88 190 HIS A N 1
ATOM 1510 C CA . HIS A 1 190 ? -3.348 -6.522 2.448 1.00 92.88 190 HIS A CA 1
ATOM 1511 C C . HIS A 1 190 ? -3.784 -5.851 3.758 1.00 92.88 190 HIS A C 1
ATOM 1513 O O . HIS A 1 190 ? -3.967 -6.522 4.779 1.00 92.88 190 HIS A O 1
ATOM 1519 N N . LEU A 1 191 ? -3.899 -4.520 3.776 1.00 91.69 191 LEU A N 1
ATOM 1520 C CA . LEU A 1 191 ? -4.363 -3.783 4.950 1.00 91.69 191 LEU A CA 1
ATOM 1521 C C . LEU A 1 191 ? -5.872 -3.942 5.149 1.00 91.69 191 LEU A C 1
ATOM 1523 O O . LEU A 1 191 ? -6.287 -4.163 6.282 1.00 91.69 191 LEU A O 1
ATOM 1527 N N . GLU A 1 192 ? -6.668 -3.896 4.084 1.00 90.25 192 GLU A N 1
ATOM 1528 C CA . GLU A 1 192 ? -8.115 -4.138 4.141 1.00 90.25 192 GLU A CA 1
ATOM 1529 C C . GLU A 1 192 ? -8.428 -5.572 4.597 1.00 90.25 192 GLU A C 1
ATOM 1531 O O . GLU A 1 192 ? -9.271 -5.774 5.467 1.00 90.25 192 GLU A O 1
ATOM 1536 N N . GLU A 1 193 ? -7.675 -6.571 4.121 1.00 90.50 193 GLU A N 1
ATOM 1537 C CA . GLU A 1 193 ? -7.782 -7.956 4.608 1.00 90.50 193 GLU A CA 1
ATOM 1538 C C . GLU A 1 193 ? -7.371 -8.103 6.083 1.00 90.50 193 GLU A C 1
ATOM 1540 O O . GLU A 1 193 ? -7.909 -8.938 6.811 1.00 90.50 193 GLU A O 1
ATOM 1545 N N . SER A 1 194 ? -6.404 -7.301 6.542 1.00 89.44 194 SER A N 1
ATOM 1546 C CA . SER A 1 194 ? -5.906 -7.353 7.924 1.00 89.44 194 SER A CA 1
ATOM 1547 C C . SER A 1 194 ? -6.840 -6.675 8.936 1.00 89.44 194 SER A C 1
ATOM 1549 O O . SER A 1 194 ? -6.740 -6.974 10.127 1.00 89.44 194 SER A O 1
ATOM 1551 N N . TYR A 1 195 ? -7.688 -5.742 8.495 1.00 85.50 195 TYR A N 1
ATOM 1552 C CA . TYR A 1 195 ? -8.514 -4.894 9.356 1.00 85.50 195 TYR A CA 1
ATOM 1553 C C . TYR A 1 195 ? -9.942 -4.779 8.797 1.00 85.50 195 TYR A C 1
ATOM 1555 O O . TYR A 1 195 ? -10.183 -3.964 7.905 1.00 85.50 195 TYR A O 1
ATOM 1563 N N . PRO A 1 196 ? -10.914 -5.534 9.342 1.00 82.31 196 PRO A N 1
ATOM 1564 C CA . PRO A 1 196 ? -12.319 -5.372 8.979 1.00 82.31 196 PRO A CA 1
ATOM 1565 C C . PRO A 1 196 ? -12.780 -3.920 9.179 1.00 82.31 196 PRO A C 1
ATOM 1567 O O . PRO A 1 196 ? -12.468 -3.309 10.198 1.00 82.31 196 PRO A O 1
ATOM 1570 N N . GLY A 1 197 ? -13.495 -3.359 8.198 1.00 79.38 197 GLY A N 1
ATOM 1571 C CA . GLY A 1 197 ? -13.981 -1.972 8.248 1.00 79.38 197 GLY A CA 1
ATOM 1572 C C . GLY A 1 197 ? -12.951 -0.903 7.851 1.00 79.38 197 GLY A C 1
ATOM 1573 O O . GLY A 1 197 ? -13.272 0.289 7.850 1.00 79.38 197 GLY A O 1
ATOM 1574 N N . LEU A 1 198 ? -11.729 -1.301 7.478 1.00 89.00 198 LEU A N 1
ATOM 1575 C CA . LEU A 1 198 ? -10.739 -0.408 6.878 1.00 89.00 198 LEU A CA 1
ATOM 1576 C C . LEU A 1 198 ? -11.019 -0.227 5.380 1.00 89.00 198 LEU A C 1
ATOM 1578 O O . LEU A 1 198 ? -11.276 -1.195 4.675 1.00 89.00 198 LEU A O 1
ATOM 1582 N N . CYS A 1 199 ? -10.946 1.012 4.900 1.00 87.38 199 CYS A N 1
ATOM 1583 C CA . CYS A 1 199 ? -10.974 1.361 3.481 1.00 87.38 199 CYS A CA 1
ATOM 1584 C C . CYS A 1 199 ? -9.684 2.098 3.114 1.00 87.38 199 CYS A C 1
ATOM 1586 O O . CYS A 1 199 ? -9.282 3.051 3.795 1.00 87.38 199 CYS A O 1
ATOM 1588 N N . TRP A 1 200 ? -9.056 1.671 2.026 1.00 90.25 200 TRP A N 1
ATOM 1589 C CA . TRP A 1 200 ? -7.828 2.236 1.491 1.00 90.25 200 TRP A CA 1
ATOM 1590 C C . TRP A 1 200 ? -8.095 3.037 0.215 1.00 90.25 200 TRP A C 1
ATOM 1592 O O . TRP A 1 200 ? -8.757 2.577 -0.710 1.00 90.25 200 TRP A O 1
ATOM 1602 N N . ASP A 1 201 ? -7.527 4.237 0.141 1.00 88.06 201 ASP A N 1
ATOM 1603 C CA . ASP A 1 201 ? -7.568 5.087 -1.046 1.00 88.06 201 ASP A CA 1
ATOM 1604 C C . ASP A 1 201 ? -6.185 5.713 -1.283 1.00 88.06 201 ASP A C 1
ATOM 1606 O O . ASP A 1 201 ? -5.597 6.332 -0.391 1.00 88.06 201 ASP A O 1
ATOM 1610 N N . LEU A 1 202 ? -5.638 5.527 -2.485 1.00 90.12 202 LEU A N 1
ATOM 1611 C CA . LEU A 1 202 ? -4.311 6.002 -2.867 1.00 90.12 202 LEU A CA 1
ATOM 1612 C C . LEU A 1 202 ? -4.425 6.950 -4.053 1.00 90.12 202 LEU A C 1
ATOM 1614 O O . LEU A 1 202 ? -4.773 6.552 -5.159 1.00 90.12 202 LEU A O 1
ATOM 1618 N N . ASN A 1 203 ? -4.041 8.203 -3.831 1.00 86.31 203 ASN A N 1
ATOM 1619 C CA . ASN A 1 203 ? -4.121 9.246 -4.841 1.00 86.31 203 ASN A CA 1
ATOM 1620 C C . ASN A 1 203 ? -2.752 9.867 -5.101 1.00 86.31 203 ASN A C 1
ATOM 1622 O O . ASN A 1 203 ? -2.024 10.208 -4.168 1.00 86.31 203 ASN A O 1
ATOM 1626 N N . TRP A 1 204 ? -2.418 10.071 -6.370 1.00 89.06 204 TRP A N 1
ATOM 1627 C CA . TRP A 1 204 ? -1.213 10.787 -6.775 1.00 89.06 204 TRP A CA 1
ATOM 1628 C C . TRP A 1 204 ? -1.542 12.233 -7.152 1.00 89.06 204 TRP A C 1
ATOM 1630 O O . TRP A 1 204 ? -2.560 12.503 -7.787 1.00 89.06 204 TRP A O 1
ATOM 1640 N N . PHE A 1 205 ? -0.680 13.167 -6.752 1.00 82.31 205 PHE A N 1
ATOM 1641 C CA . PHE A 1 205 ? -0.850 14.594 -7.013 1.00 82.31 205 PHE A CA 1
ATOM 1642 C C . PHE A 1 205 ? 0.460 15.232 -7.461 1.00 82.31 205 PHE A C 1
ATOM 1644 O O . PHE A 1 205 ? 1.503 15.006 -6.845 1.00 82.31 205 PHE A O 1
ATOM 1651 N N . GLU A 1 206 ? 0.365 16.132 -8.434 1.00 85.19 206 GLU A N 1
ATOM 1652 C CA . GLU A 1 206 ? 1.396 17.126 -8.732 1.00 85.19 206 GLU A CA 1
ATOM 1653 C C . GLU A 1 206 ? 1.057 18.457 -8.071 1.00 85.19 206 GLU A C 1
ATOM 1655 O O . GLU A 1 206 ? -0.109 18.844 -7.953 1.00 85.19 206 GLU A O 1
ATOM 1660 N N . TYR A 1 207 ? 2.086 19.167 -7.622 1.00 78.31 207 TYR A N 1
ATOM 1661 C CA . TYR A 1 207 ? 1.949 20.510 -7.081 1.00 78.31 207 TYR A CA 1
ATOM 1662 C C . TYR A 1 207 ? 3.218 21.323 -7.338 1.00 78.31 207 TYR A C 1
ATOM 1664 O O . TYR A 1 207 ? 4.308 20.783 -7.505 1.00 78.31 207 TYR A O 1
ATOM 1672 N N . TYR A 1 208 ? 3.082 22.645 -7.351 1.00 76.00 208 TYR A N 1
ATOM 1673 C CA . TYR A 1 208 ? 4.231 23.543 -7.360 1.00 76.00 208 TYR A CA 1
ATOM 1674 C C . TYR A 1 208 ? 4.670 23.792 -5.923 1.00 76.00 208 TYR A C 1
ATOM 1676 O O . TYR A 1 208 ? 3.849 24.155 -5.079 1.00 76.00 208 TYR A O 1
ATOM 1684 N N . ASN A 1 209 ? 5.950 23.578 -5.634 1.00 75.00 209 ASN A N 1
ATOM 1685 C CA . ASN A 1 209 ? 6.497 23.922 -4.327 1.00 75.00 209 ASN A CA 1
ATOM 1686 C C . ASN A 1 209 ? 6.736 25.438 -4.200 1.00 75.00 209 ASN A C 1
ATOM 1688 O O . ASN A 1 209 ? 6.638 26.181 -5.177 1.00 75.00 209 ASN A O 1
ATOM 1692 N N . ASP A 1 210 ? 7.115 25.892 -3.005 1.00 74.38 210 ASP A N 1
ATOM 1693 C CA . ASP A 1 210 ? 7.347 27.318 -2.717 1.00 74.38 210 ASP A CA 1
ATOM 1694 C C . ASP A 1 210 ? 8.464 27.945 -3.576 1.00 74.38 210 ASP A C 1
ATOM 1696 O O . ASP A 1 210 ? 8.523 29.161 -3.735 1.00 74.38 210 ASP A O 1
ATOM 1700 N N . SER A 1 211 ? 9.340 27.121 -4.167 1.00 75.62 211 SER A N 1
ATOM 1701 C CA . SER A 1 211 ? 10.373 27.554 -5.119 1.00 75.62 211 SER A CA 1
ATOM 1702 C C . SER A 1 211 ? 9.909 27.592 -6.581 1.00 75.62 211 SER A C 1
ATOM 1704 O O . SER A 1 211 ? 10.713 27.862 -7.470 1.00 75.62 211 SER A O 1
ATOM 1706 N N . GLY A 1 212 ? 8.631 27.309 -6.850 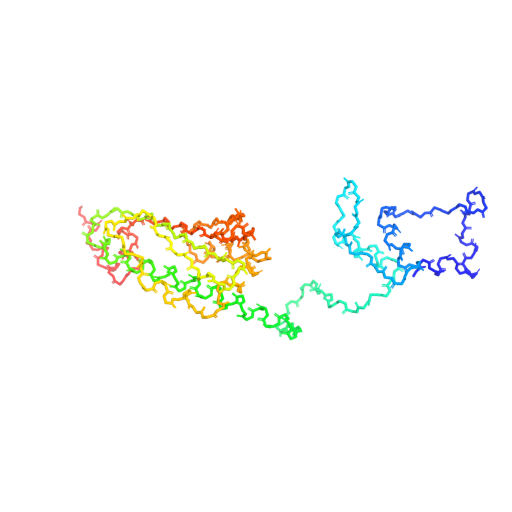1.00 75.94 212 GLY A N 1
ATOM 1707 C CA . GLY A 1 212 ? 8.053 27.279 -8.194 1.00 75.94 212 GLY A CA 1
ATOM 1708 C C . GLY A 1 212 ? 8.443 26.054 -9.026 1.00 75.94 212 GLY A C 1
ATOM 1709 O O . GLY A 1 212 ? 8.122 26.005 -10.212 1.00 75.94 212 GLY A O 1
ATOM 1710 N N . SER A 1 213 ? 9.119 25.057 -8.445 1.00 79.19 213 SER A N 1
ATOM 1711 C CA . SER A 1 213 ? 9.428 23.809 -9.144 1.00 79.19 213 SER A CA 1
ATOM 1712 C C . SER A 1 213 ? 8.295 22.800 -8.978 1.00 79.19 213 SER A C 1
ATOM 1714 O O . SER A 1 213 ? 7.719 22.685 -7.893 1.00 79.19 213 SER A O 1
ATOM 1716 N N . LEU A 1 214 ? 8.014 22.052 -10.045 1.00 80.75 214 LEU A N 1
ATOM 1717 C CA . LEU A 1 214 ? 7.048 20.959 -10.024 1.00 80.75 214 LEU A CA 1
ATOM 1718 C C . LEU A 1 214 ? 7.551 19.843 -9.100 1.00 80.75 214 LEU A C 1
ATOM 1720 O O . LEU A 1 214 ? 8.685 19.383 -9.239 1.00 80.75 214 LEU A O 1
ATOM 1724 N N . ASP A 1 215 ? 6.708 19.428 -8.165 1.00 83.00 215 ASP A N 1
ATOM 1725 C CA . ASP A 1 215 ? 6.940 18.314 -7.254 1.00 83.00 215 ASP A CA 1
ATOM 1726 C C . ASP A 1 215 ? 5.704 17.402 -7.244 1.00 83.00 215 ASP A C 1
ATOM 1728 O O . ASP A 1 215 ? 4.628 17.761 -7.732 1.00 83.00 215 ASP A O 1
ATOM 1732 N N . SER A 1 216 ? 5.856 16.195 -6.711 1.00 86.12 216 SER A N 1
ATOM 1733 C CA . SER A 1 216 ? 4.794 15.192 -6.700 1.00 86.12 216 SER A CA 1
ATOM 1734 C C . SER A 1 216 ? 4.708 14.471 -5.363 1.00 86.12 216 SER A C 1
ATOM 1736 O O . SER A 1 216 ? 5.673 14.378 -4.597 1.00 86.12 216 SER A O 1
ATOM 1738 N N . LYS A 1 217 ? 3.509 13.982 -5.054 1.00 87.81 217 LYS A N 1
ATOM 1739 C CA . LYS A 1 217 ? 3.241 13.248 -3.823 1.00 87.81 217 LYS A CA 1
ATOM 1740 C C . LYS A 1 217 ? 2.194 12.167 -4.024 1.00 87.81 217 LYS A C 1
ATOM 1742 O O . LYS A 1 217 ? 1.233 12.348 -4.767 1.00 87.81 217 LYS A O 1
ATOM 1747 N N . TYR A 1 218 ? 2.339 11.091 -3.265 1.00 87.94 218 TYR A N 1
ATOM 1748 C CA . TYR A 1 218 ? 1.259 10.147 -3.012 1.00 87.94 218 TYR A CA 1
ATOM 1749 C C . TYR A 1 218 ? 0.544 10.544 -1.727 1.00 87.94 218 TYR A C 1
ATOM 1751 O O . TYR A 1 218 ? 1.185 10.830 -0.717 1.00 87.94 218 TYR A O 1
ATOM 1759 N N . ARG A 1 219 ? -0.784 10.559 -1.747 1.00 88.62 219 ARG A N 1
ATOM 1760 C CA . ARG A 1 219 ? -1.619 10.670 -0.557 1.00 88.62 219 ARG A CA 1
ATOM 1761 C C . ARG A 1 219 ? -2.330 9.351 -0.346 1.00 88.62 219 ARG A C 1
ATOM 1763 O O . ARG A 1 219 ? -3.147 8.943 -1.165 1.00 88.62 219 ARG A O 1
ATOM 1770 N N . VAL A 1 220 ? -2.020 8.737 0.777 1.00 90.19 220 VAL A N 1
ATOM 1771 C CA . VAL A 1 220 ? -2.728 7.584 1.304 1.00 90.19 220 VAL A CA 1
ATOM 1772 C C . VAL A 1 220 ? -3.844 8.101 2.200 1.00 90.19 220 VAL A C 1
ATOM 1774 O O . VAL A 1 220 ? -3.580 8.881 3.113 1.00 90.19 220 VAL A O 1
ATOM 1777 N N . ARG A 1 221 ? -5.074 7.666 1.963 1.00 87.00 221 ARG A N 1
ATOM 1778 C CA . ARG A 1 221 ? -6.225 7.877 2.835 1.00 87.00 221 ARG A CA 1
ATOM 1779 C C . ARG A 1 221 ? -6.667 6.516 3.370 1.00 87.00 221 ARG A C 1
ATOM 1781 O O . ARG A 1 221 ? -6.996 5.620 2.606 1.00 87.00 221 ARG A O 1
ATOM 1788 N N . ILE A 1 222 ? -6.653 6.377 4.690 1.00 89.06 222 ILE A N 1
ATOM 1789 C CA . ILE A 1 222 ? -7.048 5.168 5.414 1.00 89.06 222 ILE A CA 1
ATOM 1790 C C . ILE A 1 222 ? -8.262 5.526 6.251 1.00 89.06 222 ILE A C 1
ATOM 1792 O O . ILE A 1 222 ? -8.132 6.222 7.258 1.00 89.06 222 ILE A O 1
ATOM 1796 N N . GLN A 1 223 ? -9.434 5.083 5.828 1.00 85.25 223 GLN A N 1
ATOM 1797 C CA . GLN A 1 223 ? -10.658 5.239 6.597 1.00 85.25 223 GLN A CA 1
ATOM 1798 C C . GLN A 1 223 ? -10.890 3.976 7.426 1.00 85.25 223 GLN A C 1
ATOM 1800 O O . GLN A 1 223 ? -10.697 2.873 6.940 1.00 85.25 223 GLN A O 1
ATOM 1805 N N . ILE A 1 224 ? -11.262 4.134 8.688 1.00 84.44 224 ILE A N 1
ATOM 1806 C CA . ILE A 1 224 ? -11.531 3.059 9.636 1.00 84.44 224 ILE A CA 1
ATOM 1807 C C . ILE A 1 224 ? -12.933 3.315 10.166 1.00 84.44 224 ILE A C 1
ATOM 1809 O O . ILE A 1 224 ? -13.146 4.287 10.898 1.00 84.44 224 ILE A O 1
ATOM 1813 N N . CYS A 1 225 ? -13.866 2.470 9.746 1.00 78.19 225 CYS A N 1
ATOM 1814 C CA . CYS A 1 225 ? -15.252 2.463 10.184 1.00 78.19 225 CYS A CA 1
ATOM 1815 C C . CYS A 1 225 ? -15.459 1.241 11.076 1.00 78.19 225 CYS A C 1
ATOM 1817 O O . CYS A 1 225 ? -15.324 0.119 10.598 1.00 78.19 225 CYS A O 1
ATOM 1819 N N . ASP A 1 226 ? -15.774 1.461 12.348 1.00 73.19 226 ASP A N 1
ATOM 1820 C CA . ASP A 1 226 ? -16.027 0.379 13.296 1.00 73.19 226 ASP A CA 1
ATOM 1821 C C . ASP A 1 226 ? -17.312 0.654 14.077 1.00 73.19 226 ASP A C 1
ATOM 1823 O O . ASP A 1 226 ? -17.484 1.728 14.672 1.00 73.19 226 ASP A O 1
ATOM 1827 N N . ASP A 1 227 ? -18.216 -0.319 14.055 1.00 67.69 227 ASP A N 1
ATOM 1828 C CA . ASP A 1 227 ? -19.486 -0.269 14.762 1.00 67.69 227 ASP A CA 1
ATOM 1829 C C . ASP A 1 227 ? -19.294 -0.865 16.160 1.00 67.69 227 ASP A C 1
ATOM 1831 O O . ASP A 1 227 ? -18.816 -1.982 16.334 1.00 67.69 227 ASP A O 1
ATOM 1835 N N . PHE A 1 228 ? -19.660 -0.109 17.197 1.00 70.44 228 PHE A N 1
ATOM 1836 C CA . PHE A 1 228 ? -19.513 -0.578 18.573 1.00 70.44 228 PHE A CA 1
ATOM 1837 C C . PHE A 1 228 ? -20.697 -1.471 18.968 1.00 70.44 228 PHE A C 1
ATOM 1839 O O . PHE A 1 228 ? -21.742 -0.961 19.379 1.00 70.44 228 PHE A O 1
ATOM 1846 N N . ASP A 1 229 ? -20.526 -2.793 18.892 1.00 74.00 229 ASP A N 1
ATOM 1847 C CA . ASP A 1 229 ? -21.496 -3.763 19.416 1.00 74.00 229 ASP A CA 1
ATOM 1848 C C . ASP A 1 229 ? -21.084 -4.266 20.812 1.00 74.00 229 ASP A C 1
ATOM 1850 O O . ASP A 1 229 ? -20.157 -5.062 20.996 1.00 74.00 229 ASP A O 1
ATOM 1854 N N . TYR A 1 230 ? -21.803 -3.790 21.830 1.00 73.25 230 TYR A N 1
ATOM 1855 C CA . TYR A 1 230 ? -21.583 -4.183 23.221 1.00 73.25 230 TYR A CA 1
ATOM 1856 C C . TYR A 1 230 ? -21.803 -5.686 23.456 1.00 73.25 230 TYR A C 1
ATOM 1858 O O . TYR A 1 230 ? -21.039 -6.310 24.197 1.00 73.25 230 TYR A O 1
ATOM 1866 N N . GLU A 1 231 ? -22.820 -6.279 22.828 1.00 76.31 231 GLU A N 1
ATOM 1867 C CA . GLU A 1 231 ? -23.171 -7.689 23.020 1.00 76.31 231 GLU A CA 1
ATOM 1868 C C . GLU A 1 231 ? -22.133 -8.605 22.369 1.00 76.31 231 GLU A C 1
ATOM 1870 O O . GLU A 1 231 ? -21.743 -9.625 22.950 1.00 76.31 231 GLU A O 1
ATOM 1875 N N . GLU A 1 232 ? -21.608 -8.215 21.205 1.00 79.62 232 GLU A N 1
ATOM 1876 C CA . GLU A 1 232 ? -20.517 -8.936 20.551 1.00 79.62 232 GLU A CA 1
ATOM 1877 C C . GLU A 1 232 ? -19.247 -8.953 21.417 1.00 79.62 232 GLU A C 1
ATOM 1879 O O . GLU A 1 232 ? -18.605 -10.001 21.563 1.00 79.62 232 GLU A O 1
ATOM 1884 N N . ILE A 1 233 ? -18.916 -7.835 22.071 1.00 80.25 233 ILE A N 1
ATOM 1885 C CA . ILE A 1 233 ? -17.773 -7.753 22.990 1.00 80.25 233 ILE A CA 1
ATOM 1886 C C . ILE A 1 233 ? -17.982 -8.664 24.204 1.00 80.25 233 ILE A C 1
ATOM 1888 O O . ILE A 1 233 ? -17.082 -9.427 24.569 1.00 80.25 233 ILE A O 1
ATOM 1892 N N . ILE A 1 234 ? -19.160 -8.621 24.838 1.00 81.56 234 ILE A N 1
ATOM 1893 C CA . ILE A 1 234 ? -19.463 -9.468 26.000 1.00 81.56 234 ILE A CA 1
ATOM 1894 C C . ILE A 1 234 ? -19.387 -10.951 25.626 1.00 81.56 234 ILE A C 1
ATOM 1896 O O . ILE A 1 234 ? -18.804 -11.740 26.374 1.00 81.56 234 ILE A O 1
ATOM 1900 N N . LYS A 1 235 ? -19.895 -11.327 24.448 1.00 85.31 235 LYS A N 1
ATOM 1901 C CA . LYS A 1 235 ? -19.859 -12.703 23.940 1.00 85.31 235 LYS A CA 1
ATOM 1902 C C . LYS A 1 235 ? -18.441 -13.212 23.668 1.00 85.31 235 LYS A C 1
ATOM 1904 O O . LYS A 1 235 ? -18.179 -14.393 23.885 1.00 85.31 235 LYS A O 1
ATOM 1909 N N . ASN A 1 236 ? -17.532 -12.342 23.231 1.00 83.62 236 ASN A N 1
ATOM 1910 C CA . ASN A 1 236 ? -16.161 -12.707 22.858 1.00 83.62 236 ASN A CA 1
ATOM 1911 C C . ASN A 1 236 ? -15.111 -12.411 23.942 1.00 83.62 236 ASN A C 1
ATOM 1913 O O . ASN A 1 236 ? -13.913 -12.570 23.705 1.00 83.62 236 ASN A O 1
ATOM 1917 N N . CYS A 1 237 ? -15.527 -12.007 25.145 1.00 85.00 237 CYS A N 1
ATOM 1918 C CA . CYS A 1 237 ? -14.621 -11.781 26.268 1.00 85.00 237 CYS A CA 1
ATOM 1919 C C . CYS A 1 237 ? -14.855 -12.772 27.419 1.00 85.00 237 CYS A C 1
ATOM 1921 O O . CYS A 1 237 ? -15.764 -13.608 27.409 1.00 85.00 237 CYS A O 1
ATOM 1923 N N . CYS A 1 238 ? -14.025 -12.668 28.457 1.00 84.19 238 CYS A N 1
ATOM 1924 C CA . CYS A 1 238 ? -14.110 -13.510 29.651 1.00 84.19 238 CYS A CA 1
ATOM 1925 C C . CYS A 1 238 ? -15.409 -13.326 30.462 1.00 84.19 238 CYS A C 1
ATOM 1927 O O . CYS A 1 238 ? -15.678 -14.126 31.355 1.00 84.19 238 CYS A O 1
ATOM 1929 N N . LEU A 1 239 ? -16.225 -12.309 30.152 1.00 81.75 239 LEU A N 1
ATOM 1930 C CA . LEU A 1 239 ? -17.518 -12.051 30.794 1.00 81.75 239 LEU A CA 1
ATOM 1931 C C . LEU A 1 239 ? -18.685 -12.821 30.155 1.00 81.75 239 LEU A C 1
ATOM 1933 O O . LEU A 1 239 ? -19.779 -12.829 30.724 1.00 81.75 239 LEU A O 1
ATOM 1937 N N . SER A 1 240 ? -18.459 -13.505 29.030 1.00 82.19 240 SER A N 1
ATOM 1938 C CA . SER A 1 240 ? -19.473 -14.280 28.295 1.00 82.19 240 SER A CA 1
ATOM 1939 C C . SER A 1 240 ? -20.222 -15.292 29.171 1.00 82.19 240 SER A C 1
ATOM 1941 O O . SER A 1 240 ? -21.440 -15.435 29.064 1.00 82.19 240 SER A O 1
ATOM 1943 N N . ALA A 1 241 ? -19.523 -15.929 30.116 1.00 73.56 241 ALA A N 1
ATOM 1944 C CA . ALA A 1 241 ? -20.101 -16.888 31.060 1.00 73.56 241 ALA A CA 1
ATOM 1945 C C . ALA A 1 241 ? -21.100 -16.266 32.060 1.00 73.56 241 ALA A C 1
ATOM 1947 O O . ALA A 1 241 ? -21.917 -16.983 32.642 1.00 73.56 241 ALA A O 1
ATOM 1948 N N . THR A 1 242 ? -21.054 -14.947 32.270 1.00 64.38 242 THR A N 1
ATOM 1949 C CA . THR A 1 242 ? -21.949 -14.229 33.194 1.00 64.38 242 THR A CA 1
ATOM 1950 C C . THR A 1 242 ? -23.235 -13.766 32.503 1.00 64.38 242 THR A C 1
ATOM 1952 O O . THR A 1 242 ? -24.279 -13.710 33.148 1.00 64.38 242 THR A O 1
ATOM 1955 N N . SER A 1 243 ? -23.183 -13.493 31.191 1.00 55.62 243 SER A N 1
ATOM 1956 C CA . SER A 1 243 ? -24.330 -13.024 30.390 1.00 55.62 243 SER A CA 1
ATOM 1957 C C . SER A 1 243 ? -25.442 -14.082 30.270 1.00 55.62 243 SER A C 1
ATOM 1959 O O . SER A 1 243 ? -26.622 -13.777 30.438 1.00 55.62 243 SER A O 1
ATOM 1961 N N . LEU A 1 244 ? -25.077 -15.365 30.145 1.00 53.69 244 LEU A N 1
ATOM 1962 C CA . LEU A 1 244 ? -26.024 -16.491 30.048 1.00 53.69 244 LEU A CA 1
ATOM 1963 C C . LEU A 1 244 ? -26.914 -16.703 31.288 1.00 53.69 244 LEU A C 1
ATOM 1965 O O . LEU A 1 244 ? -27.880 -17.461 31.224 1.00 53.69 244 LEU A O 1
ATOM 1969 N N . LYS A 1 245 ? -26.604 -16.071 32.428 1.00 51.81 245 LYS A N 1
ATOM 1970 C CA . LYS A 1 245 ? -27.407 -16.207 33.656 1.00 51.81 245 LYS A CA 1
ATOM 1971 C C . LYS A 1 245 ? -28.637 -15.297 33.697 1.00 51.81 245 LYS A C 1
ATOM 1973 O O . LYS A 1 245 ? -29.493 -15.522 34.545 1.00 51.81 245 LYS A O 1
ATOM 1978 N N . TYR A 1 246 ? -28.738 -14.307 32.810 1.00 50.06 246 TYR A N 1
ATOM 1979 C CA . TYR A 1 246 ? -29.818 -13.310 32.833 1.00 50.06 246 TYR A CA 1
ATOM 1980 C C . TYR A 1 246 ? -30.839 -13.452 31.695 1.00 50.06 246 TYR A C 1
ATOM 1982 O O . TYR A 1 246 ? -31.810 -12.708 31.662 1.00 50.06 246 TYR A O 1
ATOM 1990 N N . SER A 1 247 ? -30.680 -14.429 30.799 1.00 46.22 247 SER A N 1
ATOM 1991 C CA . SER A 1 247 ? -31.582 -14.667 29.660 1.00 46.22 247 SER A CA 1
ATOM 1992 C C . SER A 1 247 ? -32.762 -15.613 29.956 1.00 46.22 247 SER A C 1
ATOM 1994 O O . SER A 1 247 ? -33.399 -16.103 29.028 1.00 46.22 247 SER A O 1
ATOM 1996 N N . TYR A 1 248 ? -33.066 -15.875 31.231 1.00 41.59 248 TYR A N 1
ATOM 1997 C CA . TYR A 1 248 ? -34.249 -16.628 31.664 1.00 41.59 248 TYR A CA 1
ATOM 1998 C C . TYR A 1 248 ? -34.962 -15.891 32.801 1.00 41.59 248 TYR A C 1
ATOM 2000 O O . TYR A 1 248 ? -34.775 -16.261 33.955 1.00 41.59 248 TYR A O 1
ATOM 2008 N N . TYR A 1 249 ? -35.756 -14.868 32.479 1.00 37.66 249 TYR A N 1
ATOM 2009 C CA . TYR A 1 249 ? -36.911 -14.423 33.270 1.00 37.66 249 TYR A CA 1
ATOM 2010 C C . TYR A 1 249 ? -37.938 -13.762 32.355 1.00 37.66 249 TYR A C 1
ATOM 2012 O O . TYR A 1 249 ? -37.520 -12.937 31.514 1.00 37.66 249 TYR A O 1
#

Organism: NCBI:txid588596

Radius of gyration: 28.36 Å; Cα contacts (8 Å, |Δi|>4): 239; chains: 1; bounding box: 57×57×88 Å

Foldseek 3Di:
DVVVCPDPVNVVVFDAPPVPHGDDPADVLLVVQVVCCVVPVDRDDQVVDPDPDRDDPVSNVVVCVVVVPDDPDPPPPPDDDDDPDDDPDDPVRVVLVVLVVLLLVLVVQLVVLVCVVVVVVVVVPPFAWDKKKWKWKAWLDLVDFIDIDIPPPPPDPDDSVSSCVSRRDRPSRNSVQVCCVPCVVVSQVVVCVVAPQKHWDKDKDWDQDPVRDIIIIIMIMIIHTGGDDPVVDCCPDPNVVVVVVPPPD

pLDDT: mean 75.47, std 14.45, range [31.2, 93.12]

Sequence (249 aa):
MLGTMFEERNKSLLHPINGNEYYIDRNGRLFYCILQFYRTGRIPSADQVKCSIPITQEELDAELDYFMIPRPKRLLSKKCTNNKQTAQLSLRSRTIAAELDDLVTSLKTAINRAIIYFQKRFIMSKGVGFNITLEISFYASDRMQPSITVLPTIIGKSPVPLIAEVINKPAFGTRAYVLLNGFGDKIGEHLEESYPGLCWDLNWFEYYNDSGSLDSKYRVRIQICDDFDYEEIIKNCCLSATSLKYSYY

Mean predicted aligned error: 17.46 Å

Secondary structure (DSSP, 8-state):
-HHHHTSGGGGGG---SSSS-----S-HHHHHHHHHHHHHSSPPPGGG---SSPPPHHHHHHHHHHTT----------------------HHHHHHHHHHHHHHHHHHHHHHHHHHHHHHHHTTSTT--EEEEEEEEEESSTTS--EEEEES--SS----HHHHHHH-STTHHHHHHHHHHHHHHHHHHHHHHHSTTEEEEEEEEEEE-TTS-EEEEEEEEEEEEE---HHHHHHHSTTHHHHTTSS--

Solvent-accessible surface area (backbone atoms only — not comparable to full-atom values): 15079 Å² total; per-residue (Å²): 69,63,70,59,60,72,30,80,93,34,51,87,77,56,75,52,82,73,84,79,43,76,88,71,101,62,65,69,73,57,45,49,48,56,53,43,24,78,73,68,78,45,73,75,55,65,90,72,59,91,54,100,62,91,68,56,69,66,63,48,50,53,50,37,57,68,38,55,57,88,64,81,84,66,83,71,82,69,82,86,72,96,67,100,64,82,75,84,62,52,74,68,55,45,52,53,49,53,53,49,50,50,49,53,51,39,50,53,50,36,50,52,52,49,52,55,60,50,46,65,60,40,81,74,44,89,76,66,50,49,70,43,32,41,37,38,37,20,25,65,49,82,89,46,79,52,48,72,48,63,38,71,72,77,80,65,98,62,67,63,66,79,41,51,69,61,54,67,45,87,69,40,21,32,52,47,28,62,46,44,75,80,40,39,67,62,52,35,54,54,48,35,74,72,32,85,52,41,45,71,47,82,46,78,47,77,46,68,45,99,84,70,47,82,45,46,33,38,35,40,36,40,35,39,45,46,80,61,53,69,67,61,50,40,62,77,40,94,56,32,81,62,58,72,73,69,80,78,128

Nearest PDB structures (foldseek):
  3e23-assembly1_A  TM=5.038E-01  e=1.184E+00  Rhodopseudomonas palustris
  4fpq-assembly1_A  TM=3.534E-01  e=6.481E-01  Plenodomus lingam JN3
  8ho3-assembly1_A  TM=4.924E-01  e=3.722E+00  Escherichia phage DT57C
  4zr6-assembly1_B  TM=4.795E-01  e=6.801E+00  Lymnaea stagnalis
  6d6t-assembly1_E  TM=3.868E-01  e=9.194E+00  Homo sapiens